Protein AF-A0AAV0XFA1-F1 (afdb_monomer_lite)

Structure (mmCIF, N/CA/C/O backbone):
data_AF-A0AAV0XFA1-F1
#
_entry.id   AF-A0AAV0XFA1-F1
#
loop_
_atom_site.group_PDB
_atom_site.id
_atom_site.type_symbol
_atom_site.label_atom_id
_atom_site.label_alt_id
_atom_site.label_comp_id
_atom_site.label_asym_id
_atom_site.label_entity_id
_atom_site.label_seq_id
_atom_site.pdbx_PDB_ins_code
_atom_site.Cartn_x
_atom_site.Cartn_y
_atom_site.Cartn_z
_atom_site.occupancy
_atom_site.B_iso_or_equiv
_atom_site.auth_seq_id
_atom_site.auth_comp_id
_atom_site.auth_asym_id
_atom_site.auth_atom_id
_atom_site.pdbx_PDB_model_num
ATOM 1 N N . MET A 1 1 ? 15.996 19.240 -66.997 1.00 35.59 1 MET A N 1
ATOM 2 C CA . MET A 1 1 ? 15.970 18.248 -65.897 1.00 35.59 1 MET A CA 1
ATOM 3 C C . MET A 1 1 ? 15.161 18.839 -64.753 1.00 35.59 1 MET A C 1
ATOM 5 O O . MET A 1 1 ? 15.546 19.886 -64.253 1.00 35.59 1 MET A O 1
ATOM 9 N N . ALA A 1 2 ? 14.018 18.247 -64.400 1.00 32.69 2 ALA A N 1
ATOM 10 C CA . ALA A 1 2 ? 13.184 18.737 -63.299 1.00 32.69 2 ALA A CA 1
ATOM 11 C C . ALA A 1 2 ? 13.917 18.584 -61.947 1.00 32.69 2 ALA A C 1
ATOM 13 O O . ALA A 1 2 ? 14.626 17.587 -61.766 1.00 32.69 2 ALA A O 1
ATOM 14 N N . PRO A 1 3 ? 13.785 19.531 -60.999 1.00 45.16 3 PRO A N 1
ATOM 15 C CA . PRO A 1 3 ? 14.441 19.416 -59.702 1.00 45.16 3 PRO A CA 1
ATOM 16 C C . PRO A 1 3 ? 13.872 18.216 -58.933 1.00 45.16 3 PRO A C 1
ATOM 18 O O . PRO A 1 3 ? 12.658 18.067 -58.793 1.00 45.16 3 PRO A O 1
ATOM 21 N N . ARG A 1 4 ? 14.755 17.333 -58.443 1.00 50.12 4 ARG A N 1
ATOM 22 C CA . ARG A 1 4 ? 14.364 16.198 -57.591 1.00 50.12 4 ARG A CA 1
ATOM 23 C C . ARG A 1 4 ? 13.649 16.734 -56.348 1.00 50.12 4 ARG A C 1
ATOM 25 O O . ARG A 1 4 ? 14.158 17.653 -55.707 1.00 50.12 4 ARG A O 1
ATOM 32 N N . LYS A 1 5 ? 12.502 16.137 -55.995 1.00 44.09 5 LYS A N 1
ATOM 33 C CA . LYS A 1 5 ? 11.790 16.412 -54.737 1.00 44.09 5 LYS A CA 1
ATOM 34 C C . LYS A 1 5 ? 12.789 16.293 -53.580 1.00 44.09 5 LYS A C 1
ATOM 36 O O . LYS A 1 5 ? 13.335 15.214 -53.351 1.00 44.09 5 LYS A O 1
ATOM 41 N N . ARG A 1 6 ? 13.089 17.406 -52.903 1.00 59.84 6 ARG A N 1
ATOM 42 C CA . ARG A 1 6 ? 13.979 17.403 -51.734 1.00 59.84 6 ARG A CA 1
ATOM 43 C C . ARG A 1 6 ? 13.287 16.599 -50.632 1.00 59.84 6 ARG A C 1
ATOM 45 O O . ARG A 1 6 ? 12.103 16.785 -50.380 1.00 59.84 6 ARG A O 1
ATOM 52 N N . SER A 1 7 ? 14.012 15.663 -50.027 1.00 66.50 7 SER A N 1
ATOM 53 C CA . SER A 1 7 ? 13.518 14.840 -48.918 1.00 66.50 7 SER A CA 1
ATOM 54 C C . SER A 1 7 ? 13.015 15.712 -47.767 1.00 66.50 7 SER A C 1
ATOM 56 O O . SER A 1 7 ? 13.629 16.735 -47.480 1.00 66.50 7 SER A O 1
ATOM 58 N N . GLU A 1 8 ? 11.997 15.265 -47.041 1.00 70.56 8 GLU A N 1
ATOM 59 C CA . GLU A 1 8 ? 11.283 16.063 -46.031 1.00 70.56 8 GLU A CA 1
ATOM 60 C C . GLU A 1 8 ? 12.147 16.593 -44.874 1.00 70.56 8 GLU A C 1
ATOM 62 O O . GLU A 1 8 ? 11.850 17.616 -44.270 1.00 70.56 8 GLU A O 1
ATOM 67 N N . THR A 1 9 ? 13.285 15.952 -44.612 1.00 72.38 9 THR A N 1
ATOM 68 C CA . THR A 1 9 ? 14.312 16.451 -43.687 1.00 72.38 9 THR A CA 1
ATOM 69 C C . THR A 1 9 ? 14.823 17.845 -44.059 1.00 72.38 9 THR A C 1
ATOM 71 O O . THR A 1 9 ? 15.206 18.584 -43.162 1.00 72.38 9 THR A O 1
ATOM 74 N N . TRP A 1 10 ? 14.801 18.235 -45.340 1.00 79.81 10 TRP A N 1
ATOM 75 C CA . TRP A 1 10 ? 15.234 19.561 -45.799 1.00 79.81 10 TRP A CA 1
ATOM 76 C C . TRP A 1 10 ? 14.333 20.706 -45.337 1.00 79.81 10 TRP A C 1
ATOM 78 O O . TRP A 1 10 ? 14.786 21.844 -45.357 1.00 79.81 10 TRP A O 1
ATOM 88 N N . ASN A 1 11 ? 13.120 20.429 -44.855 1.00 82.94 11 ASN A N 1
ATOM 89 C CA . ASN A 1 11 ? 12.212 21.465 -44.350 1.00 82.94 11 ASN A CA 1
ATOM 90 C C . ASN A 1 11 ? 12.791 22.228 -43.143 1.00 82.94 11 ASN A C 1
ATOM 92 O O . ASN A 1 11 ? 12.359 23.338 -42.852 1.00 82.94 11 ASN A O 1
ATOM 96 N N . HIS A 1 12 ? 13.799 21.661 -42.473 1.00 81.94 12 HIS A N 1
ATOM 97 C CA . HIS A 1 12 ? 14.459 22.251 -41.305 1.00 81.94 12 HIS A CA 1
ATOM 98 C C . HIS A 1 12 ? 15.836 22.860 -41.617 1.00 81.94 12 HIS A C 1
ATOM 100 O O . HIS A 1 12 ? 16.543 23.286 -40.700 1.00 81.94 12 HIS A O 1
ATOM 106 N N . PHE A 1 13 ? 16.256 22.893 -42.888 1.00 84.00 13 PHE A N 1
ATOM 107 C CA . PHE A 1 13 ? 17.591 23.356 -43.272 1.00 84.00 13 PHE A CA 1
ATOM 108 C C . PHE A 1 13 ? 17.556 24.343 -44.436 1.00 84.00 13 PHE A C 1
ATOM 110 O O . PHE A 1 13 ? 16.882 24.121 -45.438 1.00 84.00 13 PHE A O 1
ATOM 117 N N . SER A 1 14 ? 18.369 25.394 -44.342 1.00 84.88 14 SER A N 1
ATOM 118 C CA . SER A 1 14 ? 18.691 26.268 -45.468 1.00 84.88 14 SER A CA 1
ATOM 119 C C . SER A 1 14 ? 20.015 25.858 -46.107 1.00 84.88 14 SER A C 1
ATOM 121 O O . SER A 1 14 ? 20.983 25.513 -45.426 1.00 84.88 14 SER A O 1
ATOM 123 N N . GLU A 1 15 ? 20.055 25.849 -47.434 1.00 82.44 15 GLU A N 1
ATOM 124 C CA . GLU A 1 15 ? 21.253 25.498 -48.194 1.00 82.44 15 GLU A CA 1
ATOM 125 C C . GLU A 1 15 ? 22.234 26.677 -48.210 1.00 82.44 15 GLU A C 1
ATOM 127 O O . GLU A 1 15 ? 21.830 27.831 -48.341 1.00 82.44 15 GLU A O 1
ATOM 132 N N . LEU A 1 16 ? 23.519 26.381 -48.027 1.00 80.50 16 LEU A N 1
ATOM 133 C CA . LEU A 1 16 ? 24.619 27.333 -48.118 1.00 80.50 16 LEU A CA 1
ATOM 134 C C . LEU A 1 16 ? 25.569 26.903 -49.236 1.00 80.50 16 LEU A C 1
ATOM 136 O O . LEU A 1 16 ? 25.744 25.708 -49.503 1.00 80.50 16 LEU A O 1
ATOM 140 N N . ASP A 1 17 ? 26.254 27.882 -49.820 1.00 70.94 17 ASP A N 1
ATOM 141 C CA . ASP A 1 17 ? 27.312 27.624 -50.789 1.00 70.94 17 ASP A CA 1
ATOM 142 C C . ASP A 1 17 ? 28.438 26.778 -50.157 1.00 70.94 17 ASP A C 1
ATOM 144 O O . ASP A 1 17 ? 28.693 26.829 -48.948 1.00 70.94 17 ASP A O 1
ATOM 148 N N . ASN A 1 18 ? 29.114 25.974 -50.984 1.00 72.75 18 ASN A N 1
ATOM 149 C CA . ASN A 1 18 ? 30.136 24.980 -50.606 1.00 72.75 18 ASN A CA 1
ATOM 150 C C . ASN A 1 18 ? 29.633 23.683 -49.944 1.00 72.75 18 ASN A C 1
ATOM 152 O O . ASN A 1 18 ? 30.298 23.153 -49.049 1.00 72.75 18 ASN A O 1
ATOM 156 N N . SER A 1 19 ? 28.514 23.111 -50.407 1.00 78.62 19 SER A N 1
ATOM 157 C CA . SER A 1 19 ? 28.011 21.811 -49.912 1.00 78.62 19 SER A CA 1
ATOM 158 C C . SER A 1 19 ? 27.821 21.804 -48.390 1.00 78.62 19 SER A C 1
ATOM 160 O O . SER A 1 19 ? 28.297 20.912 -47.672 1.00 78.62 19 SER A O 1
ATOM 162 N N . LYS A 1 20 ? 27.167 22.852 -47.885 1.00 82.38 20 LYS A N 1
ATOM 163 C CA . LYS A 1 20 ? 26.831 23.022 -46.473 1.00 82.38 20 LYS A CA 1
ATOM 164 C C . LYS A 1 20 ? 25.352 23.370 -46.335 1.00 82.38 20 LYS A C 1
ATOM 166 O O . LYS A 1 20 ? 24.752 23.952 -47.226 1.00 82.38 20 LYS A O 1
ATOM 171 N N . ALA A 1 21 ? 24.762 23.015 -45.205 1.00 86.31 21 ALA A N 1
ATOM 172 C CA . ALA A 1 21 ? 23.390 23.350 -44.864 1.00 86.31 21 ALA A CA 1
ATOM 173 C C . ALA A 1 21 ? 23.333 23.883 -43.433 1.00 86.31 21 ALA A C 1
ATOM 175 O O . ALA A 1 21 ? 23.985 23.342 -42.538 1.00 86.31 21 ALA A O 1
ATOM 176 N N . LYS A 1 22 ? 22.571 24.949 -43.211 1.00 85.81 22 LYS A N 1
ATOM 177 C CA . LYS A 1 22 ? 22.359 25.566 -41.903 1.00 85.81 22 LYS A CA 1
ATOM 178 C C . LYS A 1 22 ? 21.026 25.091 -41.332 1.00 85.81 22 LYS A C 1
ATOM 180 O O . LYS A 1 22 ? 19.998 25.204 -41.987 1.00 85.81 22 LYS A O 1
ATOM 185 N N . CYS A 1 23 ? 21.041 24.559 -40.113 1.00 89.25 23 CYS A N 1
ATOM 186 C CA . CYS A 1 23 ? 19.824 24.194 -39.385 1.00 89.25 23 CYS A CA 1
ATOM 187 C C . CYS A 1 23 ? 19.024 25.449 -39.007 1.00 89.25 23 CYS A C 1
ATOM 189 O O . CYS A 1 23 ? 19.602 26.391 -38.466 1.00 89.25 23 CYS A O 1
ATOM 191 N N . GLY A 1 24 ? 17.714 25.458 -39.250 1.00 82.56 24 GLY A N 1
ATOM 192 C CA . GLY A 1 24 ? 16.828 26.560 -38.865 1.00 82.56 24 GLY A CA 1
ATOM 193 C C . GLY A 1 24 ? 16.631 26.674 -37.351 1.00 82.56 24 GLY A C 1
ATOM 194 O O . GLY A 1 24 ? 16.597 27.781 -36.824 1.00 82.56 24 GLY A O 1
ATOM 195 N N . ASP A 1 25 ? 16.603 25.541 -36.645 1.00 81.75 25 ASP A N 1
ATOM 196 C CA . ASP A 1 25 ? 16.256 25.482 -35.218 1.00 81.75 25 ASP A CA 1
ATOM 197 C C . ASP A 1 25 ? 17.429 25.834 -34.288 1.00 81.75 25 ASP A C 1
ATOM 199 O O . ASP A 1 25 ? 17.230 26.371 -33.200 1.00 81.75 25 ASP A O 1
ATOM 203 N N . CYS A 1 26 ? 18.673 25.551 -34.696 1.00 83.50 26 CYS A N 1
ATOM 204 C CA . CYS A 1 26 ? 19.863 25.855 -33.885 1.00 83.50 26 CYS A CA 1
ATOM 205 C C . CYS A 1 26 ? 20.980 26.590 -34.630 1.00 83.50 26 CYS A C 1
ATOM 207 O O . CYS A 1 26 ? 22.078 26.738 -34.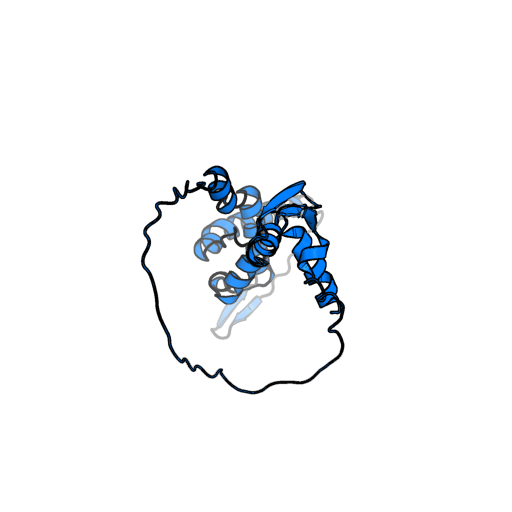093 1.00 83.50 26 CYS A O 1
ATOM 209 N N . SER A 1 27 ? 20.759 26.996 -35.884 1.00 84.50 27 SER A N 1
ATOM 210 C CA . SER A 1 27 ? 21.747 27.702 -36.717 1.00 84.50 27 SER A CA 1
ATOM 211 C C . SER A 1 27 ? 23.080 26.971 -36.955 1.00 84.50 27 SER A C 1
ATOM 213 O O . SER A 1 27 ? 24.028 27.573 -37.461 1.00 84.50 27 SER A O 1
ATOM 215 N N . LYS A 1 28 ? 23.177 25.670 -36.648 1.00 84.00 28 LYS A N 1
ATOM 216 C CA . LYS A 1 28 ? 24.405 24.885 -36.841 1.00 84.00 28 LYS A CA 1
ATOM 217 C C . LYS A 1 28 ? 24.606 24.552 -38.318 1.00 84.00 28 LYS A C 1
ATOM 219 O O . LYS A 1 28 ? 23.667 24.132 -38.990 1.00 84.00 28 LYS A O 1
ATOM 224 N N . ILE A 1 29 ? 25.837 24.705 -38.806 1.00 84.75 29 ILE A N 1
ATOM 225 C CA . ILE A 1 29 ? 26.208 24.415 -40.196 1.00 84.75 29 ILE A CA 1
ATOM 226 C C . ILE A 1 29 ? 26.726 22.977 -40.297 1.00 84.75 29 ILE A C 1
ATOM 228 O O . ILE A 1 29 ? 27.647 22.582 -39.581 1.00 84.75 29 ILE A O 1
ATOM 232 N N . LEU A 1 30 ? 26.133 22.194 -41.191 1.00 83.69 30 LEU A N 1
ATOM 233 C CA . LEU A 1 30 ? 26.445 20.791 -41.449 1.00 83.69 30 LEU A CA 1
ATOM 234 C C . LEU A 1 30 ? 26.932 20.629 -42.886 1.00 83.69 30 LEU A C 1
ATOM 236 O O . LEU A 1 30 ? 26.430 21.293 -43.785 1.00 83.69 30 LEU A O 1
ATOM 240 N N . SER A 1 31 ? 27.895 19.738 -43.122 1.00 80.88 31 SER A N 1
ATOM 241 C CA . SER A 1 31 ? 28.348 19.437 -44.483 1.00 80.88 31 SER A CA 1
ATOM 242 C C . SER A 1 31 ? 27.415 18.434 -45.167 1.00 80.88 31 SER A C 1
ATOM 244 O O . SER A 1 31 ? 27.089 17.385 -44.600 1.00 80.88 31 SER A O 1
ATOM 246 N N . THR A 1 32 ? 27.025 18.763 -46.397 1.00 75.62 32 THR A N 1
ATOM 247 C CA . THR A 1 32 ? 26.210 17.950 -47.312 1.00 75.62 32 THR A CA 1
ATOM 248 C C . THR A 1 32 ? 27.034 17.341 -48.451 1.00 75.62 32 THR A C 1
ATOM 250 O O . THR A 1 32 ? 26.467 16.746 -49.370 1.00 75.62 32 THR A O 1
ATOM 253 N N . ALA A 1 33 ? 28.368 17.445 -48.388 1.00 66.81 33 ALA A N 1
ATOM 254 C CA . ALA A 1 33 ? 29.272 16.885 -49.389 1.00 66.81 33 ALA A CA 1
ATOM 255 C C . ALA A 1 33 ? 28.992 15.385 -49.614 1.00 66.81 33 ALA A C 1
ATOM 257 O O . ALA A 1 33 ? 28.809 14.623 -48.662 1.00 66.81 33 ALA A O 1
ATOM 258 N N . GLY A 1 34 ? 28.911 14.974 -50.884 1.00 62.50 34 GLY A N 1
ATOM 259 C CA . GLY A 1 34 ? 28.647 13.584 -51.277 1.00 62.50 34 GLY A CA 1
ATOM 260 C C . GLY A 1 34 ? 27.190 13.118 -51.149 1.00 62.50 34 GLY A C 1
ATOM 261 O O . GLY A 1 34 ? 26.942 11.918 -51.151 1.00 62.50 34 GLY A O 1
ATOM 262 N N . GLY A 1 35 ? 26.216 14.029 -51.022 1.00 58.53 35 GLY A N 1
ATOM 263 C CA . GLY A 1 35 ? 24.790 13.667 -50.960 1.00 58.53 35 GLY A CA 1
ATOM 264 C C . GLY A 1 35 ? 24.326 13.170 -49.586 1.00 58.53 35 GLY A C 1
ATOM 265 O O . GLY A 1 35 ? 23.334 12.450 -49.484 1.00 58.53 35 GLY A O 1
ATOM 266 N N . SER A 1 36 ? 25.036 13.534 -48.512 1.00 61.25 36 SER A N 1
ATOM 267 C CA . SER A 1 36 ? 24.807 12.972 -47.176 1.00 61.25 36 SER A CA 1
ATOM 268 C C . SER A 1 36 ? 23.545 13.515 -46.485 1.00 61.25 36 SER A C 1
ATOM 270 O O . SER A 1 36 ? 23.591 14.391 -45.620 1.00 61.25 36 SER A O 1
ATOM 272 N N . PHE A 1 37 ? 22.402 12.916 -46.823 1.00 67.06 37 PHE A N 1
ATOM 273 C CA . PHE A 1 37 ? 21.128 13.022 -46.098 1.00 67.06 37 PHE A CA 1
ATOM 274 C C . PHE A 1 37 ? 21.242 12.553 -44.632 1.00 67.06 37 PHE A C 1
ATOM 276 O O . PHE A 1 37 ? 20.600 13.099 -43.730 1.00 67.06 37 PHE A O 1
ATOM 283 N N . GLY A 1 38 ? 22.111 11.570 -44.368 1.00 71.19 38 GLY A N 1
ATOM 284 C CA . GLY A 1 38 ? 22.298 10.980 -43.039 1.00 71.19 38 GLY A CA 1
ATOM 285 C C . GLY A 1 38 ? 22.803 11.973 -41.989 1.00 71.19 38 GLY A C 1
ATOM 286 O O . GLY A 1 38 ? 22.413 11.883 -40.825 1.00 71.19 38 GLY A O 1
ATOM 287 N N . ASN A 1 39 ? 23.614 12.958 -42.387 1.00 78.69 39 ASN A N 1
ATOM 288 C CA . ASN A 1 39 ? 24.119 13.983 -41.471 1.00 78.69 39 ASN A CA 1
ATOM 289 C C . ASN A 1 39 ? 23.008 14.899 -40.950 1.00 78.69 39 ASN A C 1
ATOM 291 O O . ASN A 1 39 ? 22.948 15.160 -39.747 1.00 78.69 39 ASN A O 1
ATOM 295 N N . LEU A 1 40 ? 22.115 15.334 -41.840 1.00 83.12 40 LEU A N 1
ATOM 296 C CA . LEU A 1 40 ? 20.988 16.208 -41.512 1.00 83.12 40 LEU A CA 1
ATOM 297 C C . LEU A 1 40 ? 19.970 15.471 -40.630 1.00 83.12 40 LEU A C 1
ATOM 299 O O . LEU A 1 40 ? 19.586 15.962 -39.571 1.00 83.12 40 LEU A O 1
ATOM 303 N N . ASN A 1 41 ? 19.613 14.237 -41.005 1.00 81.31 41 ASN A N 1
ATOM 304 C CA . ASN A 1 41 ? 18.657 13.428 -40.247 1.00 81.31 41 ASN A CA 1
ATOM 305 C C . ASN A 1 41 ? 19.189 13.053 -38.851 1.00 81.31 41 ASN A C 1
ATOM 307 O O . ASN A 1 41 ? 18.471 13.124 -37.855 1.00 81.31 41 ASN A O 1
ATOM 311 N N . ARG A 1 42 ? 20.479 12.705 -38.747 1.00 83.88 42 ARG A N 1
ATOM 312 C CA . ARG A 1 42 ? 21.137 12.465 -37.455 1.00 83.88 42 ARG A CA 1
ATOM 313 C C . ARG A 1 42 ? 21.137 13.720 -36.586 1.00 83.88 42 ARG A C 1
ATOM 315 O O . ARG A 1 42 ? 20.921 13.606 -35.383 1.00 83.88 42 ARG A O 1
ATOM 322 N N . HIS A 1 43 ? 21.361 14.896 -37.170 1.00 87.62 43 HIS A N 1
ATOM 323 C CA . HIS A 1 43 ? 21.296 16.157 -36.436 1.00 87.62 43 HIS A CA 1
ATOM 324 C C . HIS A 1 43 ? 19.902 16.410 -35.848 1.00 87.62 43 HIS A C 1
ATOM 326 O O . HIS A 1 43 ? 19.811 16.652 -34.646 1.00 87.62 43 HIS A O 1
ATOM 332 N N . LEU A 1 44 ? 18.830 16.250 -36.635 1.00 84.25 44 LEU A N 1
ATOM 333 C CA . LEU A 1 44 ? 17.461 16.366 -36.115 1.00 84.25 44 LEU A CA 1
ATOM 334 C C . LEU A 1 44 ? 17.193 15.351 -34.997 1.00 84.25 44 LEU A C 1
ATOM 336 O O . LEU A 1 44 ? 16.743 15.731 -33.925 1.00 84.25 44 LEU A O 1
ATOM 340 N N . LYS A 1 45 ? 17.568 14.077 -35.175 1.00 81.62 45 LYS A N 1
ATOM 341 C CA . LYS A 1 45 ? 17.349 13.024 -34.162 1.00 81.62 45 LYS A CA 1
ATOM 342 C C . LYS A 1 45 ? 18.057 13.265 -32.834 1.00 81.62 45 LYS A C 1
ATOM 344 O O . LYS A 1 45 ? 17.562 12.841 -31.797 1.00 81.62 45 LYS A O 1
ATOM 349 N N . THR A 1 46 ? 19.231 13.887 -32.865 1.00 81.00 46 THR A N 1
ATOM 350 C CA . THR A 1 46 ? 20.100 13.994 -31.682 1.00 81.00 46 THR A CA 1
ATOM 351 C C . THR A 1 46 ? 20.032 15.350 -31.001 1.00 81.00 46 THR A C 1
ATOM 353 O O . THR A 1 46 ? 20.192 15.417 -29.787 1.00 81.00 46 THR A O 1
ATOM 356 N N . VAL A 1 47 ? 19.794 16.419 -31.763 1.00 82.81 47 VAL A N 1
ATOM 357 C CA . VAL A 1 47 ? 19.764 17.796 -31.251 1.00 82.81 47 VAL A CA 1
ATOM 358 C C . VAL A 1 47 ? 18.335 18.324 -31.168 1.00 82.81 47 VAL A C 1
ATOM 360 O O . VAL A 1 47 ? 18.010 19.056 -30.238 1.00 82.81 47 VAL A O 1
ATOM 363 N N . HIS A 1 48 ? 17.457 17.878 -32.070 1.00 82.88 48 HIS A N 1
ATOM 364 C CA . HIS A 1 48 ? 16.060 18.302 -32.133 1.00 82.88 48 HIS A CA 1
ATOM 365 C C . HIS A 1 48 ? 15.060 17.130 -32.072 1.00 82.88 48 HIS A C 1
ATOM 367 O O . HIS A 1 48 ? 14.191 17.039 -32.943 1.00 82.88 48 HIS A O 1
ATOM 373 N N . PRO A 1 49 ? 15.109 16.238 -31.051 1.00 74.25 49 PRO A N 1
ATOM 374 C CA . PRO A 1 49 ? 14.165 15.122 -30.958 1.00 74.25 49 PRO A CA 1
ATOM 375 C C . PRO A 1 49 ? 12.704 15.585 -31.004 1.00 74.25 49 PRO A C 1
ATOM 377 O O . PRO A 1 49 ? 11.876 14.944 -31.642 1.00 74.25 49 PRO A O 1
ATOM 380 N N . ALA A 1 50 ? 12.400 16.731 -30.382 1.00 74.62 50 ALA A N 1
ATOM 381 C CA . ALA A 1 50 ? 11.058 17.312 -30.324 1.00 74.62 50 ALA A CA 1
ATOM 382 C C . ALA A 1 50 ? 10.461 17.623 -31.710 1.00 74.62 50 ALA A C 1
ATOM 384 O O . ALA A 1 50 ? 9.271 17.410 -31.914 1.00 74.62 50 ALA A O 1
ATOM 385 N N . VAL A 1 51 ? 11.284 18.044 -32.676 1.00 67.88 51 VAL A N 1
ATOM 386 C CA . VAL A 1 51 ? 10.848 18.341 -34.052 1.00 67.88 51 VAL A CA 1
ATOM 387 C C . VAL A 1 51 ? 10.381 17.070 -34.774 1.00 67.88 51 VAL A C 1
ATOM 389 O O . VAL A 1 51 ? 9.472 17.114 -35.597 1.00 67.88 51 VAL A O 1
ATOM 392 N N . LEU A 1 52 ? 10.940 15.910 -34.415 1.00 64.56 52 LEU A N 1
ATOM 393 C CA . LEU A 1 52 ? 10.506 14.613 -34.940 1.00 64.56 52 LEU A CA 1
ATOM 394 C C . LEU A 1 52 ? 9.245 14.088 -34.243 1.00 64.56 52 LEU A C 1
ATOM 396 O O . LEU A 1 52 ? 8.443 13.401 -34.873 1.00 64.56 52 LEU A O 1
ATOM 400 N N . PHE A 1 53 ? 9.048 14.427 -32.965 1.00 59.94 53 PHE A N 1
ATOM 401 C CA . PHE A 1 53 ? 7.853 14.041 -32.211 1.00 59.94 53 PHE A CA 1
ATOM 402 C C . PHE A 1 53 ? 6.592 14.765 -32.689 1.00 59.94 53 PHE A C 1
ATOM 404 O O . PHE A 1 53 ? 5.539 14.135 -32.759 1.00 59.94 53 PHE A O 1
ATOM 411 N N . SER A 1 54 ? 6.688 16.038 -33.085 1.00 58.62 54 SER A N 1
ATOM 412 C CA . SER A 1 54 ? 5.544 16.780 -33.638 1.00 58.62 54 SER A CA 1
ATOM 413 C C . SER A 1 54 ? 4.961 16.108 -34.883 1.00 58.62 54 SER A C 1
ATOM 415 O O . SER A 1 54 ? 3.750 16.090 -35.063 1.00 58.62 54 SER A O 1
ATOM 417 N N . LYS A 1 55 ? 5.812 15.467 -35.690 1.00 58.53 55 LYS A N 1
ATOM 418 C CA . LYS A 1 55 ? 5.402 14.772 -36.911 1.00 58.53 55 LYS A CA 1
ATOM 419 C C . LYS A 1 55 ? 4.837 13.369 -36.666 1.00 58.53 55 LYS A C 1
ATOM 421 O O . LYS A 1 55 ? 3.969 12.916 -37.401 1.00 58.53 55 LYS A O 1
ATOM 426 N N . ALA A 1 56 ? 5.293 12.680 -35.618 1.00 56.94 56 ALA A N 1
ATOM 427 C CA . ALA A 1 56 ? 4.706 11.401 -35.210 1.00 56.94 56 ALA A CA 1
ATOM 428 C C . ALA A 1 56 ? 3.271 11.569 -34.677 1.00 56.94 56 ALA A C 1
ATOM 430 O O . ALA A 1 56 ? 2.464 10.657 -34.815 1.00 56.94 56 ALA A O 1
ATOM 431 N N . LYS A 1 57 ? 2.951 12.745 -34.118 1.00 49.09 57 LYS A N 1
ATOM 432 C CA . LYS A 1 57 ? 1.600 13.092 -33.667 1.00 49.09 57 LYS A CA 1
ATOM 433 C C . LYS A 1 57 ? 0.623 13.269 -34.838 1.00 49.09 57 LYS A C 1
ATOM 435 O O . LYS A 1 57 ? -0.483 12.762 -34.759 1.00 49.09 57 LYS A O 1
ATOM 440 N N . GLU A 1 58 ? 1.055 13.885 -35.941 1.00 46.81 58 GLU A N 1
ATOM 441 C CA . GLU A 1 58 ? 0.221 14.047 -37.149 1.00 46.81 58 GLU A CA 1
ATOM 442 C C . GLU A 1 58 ? -0.088 12.718 -37.865 1.00 46.81 58 GLU A C 1
ATOM 444 O O . GLU A 1 58 ? -1.108 12.607 -38.535 1.00 46.81 58 GLU A O 1
ATOM 449 N N . ILE A 1 59 ? 0.761 11.693 -37.712 1.00 53.91 59 ILE A N 1
ATOM 450 C CA . ILE A 1 59 ? 0.539 10.362 -38.310 1.00 53.91 59 ILE A CA 1
ATOM 451 C C . ILE A 1 59 ? -0.469 9.533 -37.491 1.00 53.91 59 ILE A C 1
ATOM 453 O O . ILE A 1 59 ? -1.148 8.681 -38.052 1.00 53.91 59 ILE A O 1
ATOM 457 N N . MET A 1 60 ? -0.600 9.790 -36.184 1.00 45.31 60 MET A N 1
ATOM 458 C CA . MET A 1 60 ? -1.557 9.081 -35.320 1.00 45.31 60 MET A CA 1
ATOM 459 C C . MET A 1 60 ? -3.003 9.580 -35.471 1.00 45.31 60 MET A C 1
ATOM 461 O O . MET A 1 60 ? -3.920 8.843 -35.131 1.00 45.31 60 MET A O 1
ATOM 465 N N . ASP A 1 61 ? -3.216 10.780 -36.019 1.00 43.16 61 ASP A N 1
ATOM 466 C CA . ASP A 1 61 ? -4.550 11.379 -36.198 1.00 43.16 61 ASP A CA 1
ATOM 467 C C . ASP A 1 61 ? -5.237 10.980 -37.534 1.00 43.16 61 ASP A C 1
ATOM 469 O O . ASP A 1 61 ? -6.278 11.537 -37.879 1.00 43.16 61 ASP A O 1
ATOM 473 N N . LEU A 1 62 ? -4.685 10.027 -38.307 1.00 41.25 62 LEU A N 1
ATOM 474 C CA . LEU A 1 62 ? -5.211 9.621 -39.630 1.00 41.25 62 LEU A CA 1
ATOM 475 C C . LEU A 1 62 ? -5.572 8.128 -39.778 1.00 41.25 62 LEU A C 1
ATOM 477 O O . LEU A 1 62 ? -6.043 7.742 -40.846 1.00 41.25 62 LEU A O 1
ATOM 481 N N . ASP A 1 63 ? -5.397 7.299 -38.746 1.00 42.12 63 ASP A N 1
ATOM 482 C CA . ASP A 1 63 ? -5.598 5.837 -38.818 1.00 42.12 63 ASP A CA 1
ATOM 483 C C . ASP A 1 63 ? -6.744 5.359 -37.908 1.00 42.12 63 ASP A C 1
ATOM 485 O O . ASP A 1 63 ? -6.607 4.449 -37.096 1.00 42.12 63 ASP A O 1
ATOM 489 N N . GLU A 1 64 ? -7.895 6.026 -38.009 1.00 34.59 64 GLU A N 1
ATOM 490 C CA . GLU A 1 64 ? -9.149 5.614 -37.364 1.00 34.59 64 GLU A CA 1
ATOM 491 C C . GLU A 1 64 ? -10.193 5.253 -38.430 1.00 34.59 64 GLU A C 1
ATOM 493 O O . GLU A 1 64 ? -11.311 5.744 -38.405 1.00 34.59 64 GLU A O 1
ATOM 498 N N . ASN A 1 65 ? -9.810 4.453 -39.430 1.00 40.41 65 ASN A N 1
ATOM 499 C CA . ASN A 1 65 ? -10.727 3.729 -40.316 1.00 40.41 65 ASN A CA 1
ATOM 500 C C . ASN A 1 65 ? -9.938 2.665 -41.088 1.00 40.41 65 ASN A C 1
ATOM 502 O O . ASN A 1 65 ? -9.443 2.970 -42.166 1.00 40.41 65 ASN A O 1
ATOM 506 N N . LEU A 1 66 ? -9.827 1.449 -40.543 1.00 32.31 66 LEU A N 1
ATOM 507 C CA . LEU A 1 66 ? -9.902 0.163 -41.258 1.00 32.31 66 LEU A CA 1
ATOM 508 C C . LEU A 1 66 ? -9.732 -0.980 -40.239 1.00 32.31 66 LEU A C 1
ATOM 510 O O . LEU A 1 66 ? -8.698 -1.132 -39.594 1.00 32.31 66 LEU A O 1
ATOM 514 N N . VAL A 1 67 ? -10.795 -1.764 -40.087 1.00 33.66 67 VAL A N 1
ATOM 515 C CA . VAL A 1 67 ? -10.865 -2.996 -39.294 1.00 33.66 67 VAL A CA 1
ATOM 516 C C . VAL A 1 67 ? -10.554 -4.168 -40.230 1.00 33.66 67 VAL A C 1
ATOM 518 O O . VAL A 1 67 ? -11.107 -4.187 -41.326 1.00 33.66 67 VAL A O 1
ATOM 521 N N . ASP A 1 68 ? -9.663 -5.081 -39.820 1.00 31.73 68 ASP A N 1
ATOM 522 C CA . ASP A 1 68 ? -9.796 -6.558 -39.886 1.00 31.73 68 ASP A CA 1
ATOM 523 C C . ASP A 1 68 ? -8.428 -7.283 -39.911 1.00 31.73 68 ASP A C 1
ATOM 525 O O . ASP A 1 68 ? -7.729 -7.291 -40.918 1.00 31.73 68 ASP A O 1
ATOM 529 N N . ASP A 1 69 ? -8.076 -7.852 -38.747 1.00 34.22 69 ASP A N 1
ATOM 530 C CA . ASP A 1 69 ? -7.693 -9.255 -38.445 1.00 34.22 69 ASP A CA 1
ATOM 531 C C . ASP A 1 69 ? -6.652 -10.053 -39.309 1.00 34.22 69 ASP A C 1
ATOM 533 O O . ASP A 1 69 ? -6.185 -9.600 -40.350 1.00 34.22 69 ASP A O 1
ATOM 537 N N . PRO A 1 70 ? -6.135 -11.226 -38.854 1.00 43.38 70 PRO A N 1
ATOM 538 C CA . PRO A 1 70 ? -4.692 -11.437 -38.706 1.00 43.38 70 PRO A CA 1
ATOM 539 C C . PRO A 1 70 ? -4.188 -12.743 -39.355 1.00 43.38 70 PRO A C 1
ATOM 541 O O . PRO A 1 70 ? -4.638 -13.825 -39.002 1.00 43.38 70 PRO A O 1
ATOM 544 N N . ALA A 1 71 ? -3.159 -12.717 -40.202 1.00 27.92 71 ALA A N 1
ATOM 545 C CA . ALA A 1 71 ? -2.311 -13.902 -40.395 1.00 27.92 71 ALA A CA 1
ATOM 546 C C . ALA A 1 71 ? -1.089 -13.636 -41.278 1.00 27.92 71 ALA A C 1
ATOM 548 O O . ALA A 1 71 ? -1.193 -13.140 -42.393 1.00 27.92 71 ALA A O 1
ATOM 549 N N . SER A 1 72 ? 0.022 -14.210 -40.816 1.00 27.17 72 SER A N 1
ATOM 550 C CA . SER A 1 72 ? 1.058 -14.884 -41.604 1.00 27.17 72 SER A CA 1
ATOM 551 C C . SER A 1 72 ? 2.239 -14.096 -42.201 1.00 27.17 72 SER A C 1
ATOM 553 O O . SER A 1 72 ? 2.115 -13.206 -43.030 1.00 27.17 72 SER A O 1
ATOM 555 N N . HIS A 1 73 ? 3.399 -14.634 -41.817 1.00 31.84 73 HIS A N 1
ATOM 556 C CA . HIS A 1 73 ? 4.622 -14.875 -42.578 1.00 31.84 73 HIS A CA 1
ATOM 557 C C . HIS A 1 73 ? 5.820 -13.905 -42.533 1.00 31.84 73 HIS A C 1
ATOM 559 O O . HIS A 1 73 ? 5.791 -12.740 -42.909 1.00 31.84 73 HIS A O 1
ATOM 565 N N . GLU A 1 74 ? 6.892 -14.540 -42.055 1.00 29.47 74 GLU A N 1
ATOM 566 C CA . GLU A 1 74 ? 8.314 -14.234 -41.931 1.00 29.47 74 GLU A CA 1
ATOM 567 C C . GLU A 1 74 ? 9.050 -13.739 -43.198 1.00 29.47 74 GLU A C 1
ATOM 569 O O . GLU A 1 74 ? 8.523 -13.832 -44.307 1.00 29.47 74 GLU A O 1
ATOM 574 N N . PRO A 1 75 ? 10.291 -13.217 -43.040 1.00 39.97 75 PRO A N 1
ATOM 575 C CA . PRO A 1 75 ? 11.016 -12.481 -44.073 1.00 39.97 75 PRO A CA 1
ATOM 576 C C . PRO A 1 75 ? 11.889 -13.393 -44.954 1.00 39.97 75 PRO A C 1
ATOM 578 O O . PRO A 1 75 ? 12.370 -14.420 -44.474 1.00 39.97 75 PRO A O 1
ATOM 581 N N . PRO A 1 76 ? 12.245 -12.981 -46.187 1.00 37.34 76 PRO A N 1
ATOM 582 C CA . PRO A 1 76 ? 13.348 -13.593 -46.909 1.00 37.34 76 PRO A CA 1
ATOM 583 C C . PRO A 1 76 ? 14.635 -12.779 -46.747 1.00 37.34 76 PRO A C 1
ATOM 585 O O . PRO A 1 76 ? 14.735 -11.605 -47.110 1.00 37.34 76 PRO A O 1
ATOM 588 N N . VAL A 1 77 ? 15.634 -13.471 -46.215 1.00 34.31 77 VAL A N 1
ATOM 589 C CA . VAL A 1 77 ? 17.058 -13.240 -46.447 1.00 34.31 77 VAL A CA 1
ATOM 590 C C . VAL A 1 77 ? 17.398 -13.527 -47.913 1.00 34.31 77 VAL A C 1
ATOM 592 O O . VAL A 1 77 ? 16.924 -14.521 -48.442 1.00 34.31 77 VAL A O 1
ATOM 595 N N . GLU A 1 78 ? 18.261 -12.719 -48.536 1.00 30.83 78 GLU A N 1
ATOM 596 C CA . GLU A 1 78 ? 19.288 -13.206 -49.470 1.00 30.83 78 GLU A CA 1
ATOM 597 C C . GLU A 1 78 ? 20.301 -12.106 -49.826 1.00 30.83 78 GLU A C 1
ATOM 599 O O . GLU A 1 78 ? 19.973 -10.942 -50.054 1.00 30.83 78 GLU A O 1
ATOM 604 N N . ALA A 1 79 ? 21.568 -12.508 -49.799 1.00 32.09 79 ALA A N 1
ATOM 605 C CA . ALA A 1 79 ? 22.761 -11.723 -50.075 1.00 32.09 79 ALA A CA 1
ATOM 606 C C . ALA A 1 79 ? 23.191 -11.897 -51.539 1.00 32.09 79 ALA A C 1
ATOM 608 O O . ALA A 1 79 ? 22.889 -12.935 -52.110 1.00 32.09 79 ALA A O 1
ATOM 609 N N . LEU A 1 80 ? 23.983 -10.962 -52.094 1.00 25.09 80 LEU A N 1
ATOM 610 C CA . LEU A 1 80 ? 24.998 -11.244 -53.130 1.00 25.09 80 LEU A CA 1
ATOM 611 C C . LEU A 1 80 ? 26.009 -10.080 -53.307 1.00 25.09 80 LEU A C 1
ATOM 613 O O . LEU A 1 80 ? 25.700 -8.987 -53.768 1.00 25.09 80 LEU A O 1
ATOM 617 N N . ASN A 1 81 ? 27.221 -10.394 -52.853 1.00 30.73 81 ASN A N 1
ATOM 618 C CA . ASN A 1 81 ? 28.604 -9.951 -53.093 1.00 30.73 81 ASN A CA 1
ATOM 619 C C . ASN A 1 81 ? 29.055 -8.879 -54.139 1.00 30.73 81 ASN A C 1
ATOM 621 O O . ASN A 1 81 ? 28.761 -9.016 -55.318 1.00 30.73 81 ASN A O 1
ATOM 625 N N . VAL A 1 82 ? 29.946 -7.967 -53.649 1.00 35.72 82 VAL A N 1
ATOM 626 C CA . VAL A 1 82 ? 31.388 -7.639 -54.003 1.00 35.72 82 VAL A CA 1
ATOM 627 C C . VAL A 1 82 ? 31.692 -7.164 -55.466 1.00 35.72 82 VAL A C 1
ATOM 629 O O . VAL A 1 82 ? 31.118 -7.763 -56.365 1.00 35.72 82 VAL A O 1
ATOM 632 N N . PRO A 1 83 ? 32.583 -6.161 -55.789 1.00 42.03 83 PRO A N 1
ATOM 633 C CA . PRO A 1 83 ? 33.974 -6.043 -55.297 1.00 42.03 83 PRO A CA 1
ATOM 634 C C . PRO A 1 83 ? 34.676 -4.663 -55.136 1.00 42.03 83 PRO A C 1
ATOM 636 O O . PRO A 1 83 ? 34.484 -3.726 -55.898 1.00 42.03 83 PRO A O 1
ATOM 639 N N . GLY A 1 84 ? 35.637 -4.640 -54.195 1.00 26.00 84 GLY A N 1
ATOM 640 C CA . GLY A 1 84 ? 37.031 -4.211 -54.424 1.00 26.00 84 GLY A CA 1
ATOM 641 C C . GLY A 1 84 ? 37.383 -2.718 -54.517 1.00 26.00 84 GLY A C 1
ATOM 642 O O . GLY A 1 84 ? 37.296 -2.136 -55.590 1.00 26.00 84 GLY A O 1
ATOM 643 N N . SER A 1 85 ? 37.992 -2.157 -53.461 1.00 26.95 85 SER A N 1
ATOM 644 C CA . SER A 1 85 ? 39.419 -1.741 -53.453 1.00 26.95 85 SER A CA 1
ATOM 645 C C . SER A 1 85 ? 39.764 -0.693 -52.386 1.00 26.95 85 SER A C 1
ATOM 647 O O . SER A 1 85 ? 39.035 0.266 -52.154 1.00 26.95 85 SER A O 1
ATOM 649 N N . SER A 1 86 ? 40.976 -0.871 -51.857 1.00 31.88 86 SER A N 1
ATOM 650 C CA . SER A 1 86 ? 41.869 0.128 -51.259 1.00 31.88 86 SER A CA 1
ATOM 651 C C . SER A 1 86 ? 41.652 0.540 -49.803 1.00 31.88 86 SER A C 1
ATOM 653 O O . SER A 1 86 ? 40.939 1.476 -49.450 1.00 31.88 86 SER A O 1
ATOM 655 N N . VAL A 1 87 ? 42.433 -0.158 -48.976 1.00 38.47 87 VAL A N 1
ATOM 656 C CA . VAL A 1 87 ? 43.125 0.327 -47.779 1.00 38.47 87 VAL A CA 1
ATOM 657 C C . VAL A 1 87 ? 43.492 1.806 -47.909 1.00 38.47 87 VAL A C 1
ATOM 659 O O . VAL A 1 87 ? 44.158 2.181 -48.866 1.00 38.47 87 VAL A O 1
ATOM 662 N N . ASN A 1 88 ? 43.122 2.604 -46.907 1.00 34.03 88 ASN A N 1
ATOM 663 C CA . ASN A 1 88 ? 43.960 3.680 -46.389 1.00 34.03 88 ASN A CA 1
ATOM 664 C C . ASN A 1 88 ? 43.572 3.955 -44.935 1.00 34.03 88 ASN A C 1
ATOM 666 O O . ASN A 1 88 ? 42.492 4.459 -44.631 1.00 34.03 88 ASN A O 1
ATOM 670 N N . ASN A 1 89 ? 44.493 3.610 -44.036 1.00 42.72 89 ASN A N 1
ATOM 671 C CA . ASN A 1 89 ? 44.521 4.117 -42.676 1.00 42.72 89 ASN A CA 1
ATOM 672 C C . ASN A 1 89 ? 44.483 5.646 -42.728 1.00 42.72 89 ASN A C 1
ATOM 674 O O . ASN A 1 89 ? 45.358 6.284 -43.308 1.00 42.72 89 ASN A O 1
ATOM 678 N N . THR A 1 90 ? 43.495 6.253 -42.086 1.00 29.78 90 THR A N 1
ATOM 679 C CA . THR A 1 90 ? 43.598 7.649 -41.672 1.00 29.78 90 THR A CA 1
ATOM 680 C C . THR A 1 90 ? 43.079 7.735 -40.255 1.00 29.78 90 THR A C 1
ATOM 682 O O . THR A 1 90 ? 41.886 7.602 -39.990 1.00 29.78 90 THR A O 1
ATOM 685 N N . SER A 1 91 ? 44.024 7.912 -39.339 1.00 44.50 91 SER A N 1
ATOM 686 C CA . SER A 1 91 ? 43.815 8.229 -37.937 1.00 44.50 91 SER A CA 1
ATOM 687 C C . SER A 1 91 ? 42.967 9.495 -37.816 1.00 44.50 91 SER A C 1
ATOM 689 O O . SER A 1 91 ? 43.491 10.604 -37.767 1.00 44.50 91 SER A O 1
ATOM 691 N N . THR A 1 92 ? 41.644 9.361 -37.771 1.00 34.19 92 THR A N 1
ATOM 692 C CA . THR A 1 92 ? 40.789 10.451 -37.307 1.00 34.19 92 THR A CA 1
ATOM 693 C C . THR A 1 92 ? 40.659 10.304 -35.806 1.00 34.19 92 THR A C 1
ATOM 695 O O . THR A 1 92 ? 39.995 9.384 -35.329 1.00 34.19 92 THR A O 1
ATOM 698 N N . ASN A 1 93 ? 41.314 11.203 -35.072 1.00 43.69 93 ASN A N 1
ATOM 699 C CA . ASN A 1 93 ? 41.117 11.415 -33.645 1.00 43.69 93 ASN A CA 1
ATOM 700 C C . ASN A 1 93 ? 39.618 11.554 -33.349 1.00 43.69 93 ASN A C 1
ATOM 702 O O . ASN A 1 93 ? 39.053 12.645 -33.412 1.00 43.69 93 ASN A O 1
ATOM 706 N N . THR A 1 94 ? 38.957 10.445 -33.018 1.00 38.81 94 THR A N 1
ATOM 707 C CA . THR A 1 94 ? 37.666 10.478 -32.351 1.00 38.81 94 THR A CA 1
ATOM 708 C C . THR A 1 94 ? 37.955 10.950 -30.939 1.00 38.81 94 THR A C 1
ATOM 710 O O . THR A 1 94 ? 38.244 10.144 -30.052 1.00 38.81 94 THR A O 1
ATOM 713 N N . THR A 1 95 ? 37.908 12.259 -30.705 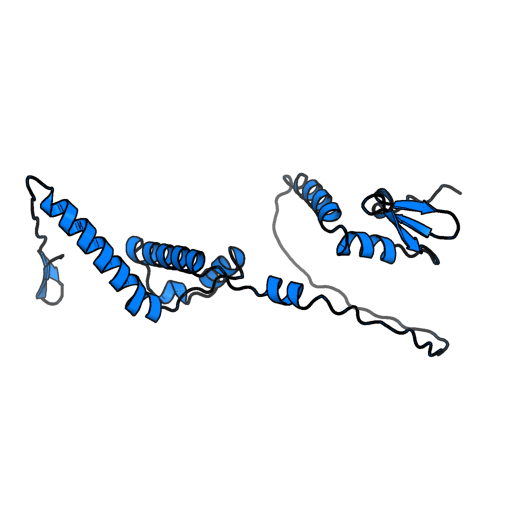1.00 45.12 95 THR A N 1
ATOM 714 C CA . THR A 1 95 ? 37.654 12.751 -29.358 1.00 45.12 95 THR A CA 1
ATOM 715 C C . THR A 1 95 ? 36.311 12.156 -28.956 1.00 45.12 95 THR A C 1
ATOM 717 O O . THR A 1 95 ? 35.251 12.606 -29.387 1.00 45.12 95 THR A O 1
ATOM 720 N N . ARG A 1 96 ? 36.363 11.053 -28.194 1.00 52.31 96 ARG A N 1
ATOM 721 C CA . ARG A 1 96 ? 35.225 10.521 -27.449 1.00 52.31 96 ARG A CA 1
ATOM 722 C C . ARG A 1 96 ? 34.726 11.685 -26.607 1.00 52.31 96 ARG A C 1
ATOM 724 O O . ARG A 1 96 ? 35.283 11.959 -25.548 1.00 52.31 96 ARG A O 1
ATOM 731 N N . ILE A 1 97 ? 33.709 12.388 -27.094 1.00 59.75 97 ILE A N 1
ATOM 732 C CA . ILE A 1 97 ? 32.942 13.307 -26.267 1.00 59.75 97 ILE A CA 1
ATOM 733 C C . ILE A 1 97 ? 32.245 12.393 -25.268 1.00 59.75 97 ILE A C 1
ATOM 735 O O . ILE A 1 97 ? 31.223 11.778 -25.572 1.00 59.75 97 ILE A O 1
ATOM 739 N N . GLN A 1 98 ? 32.875 12.204 -24.110 1.00 60.91 98 GLN A N 1
ATOM 740 C CA . GLN A 1 98 ? 32.248 11.513 -23.003 1.00 60.91 98 GLN A CA 1
ATOM 741 C C . GLN A 1 98 ? 30.999 12.319 -22.651 1.00 60.91 98 GLN A C 1
ATOM 743 O O . GLN A 1 98 ? 31.078 13.519 -22.380 1.00 60.91 98 GLN A O 1
ATOM 748 N N . SER A 1 99 ? 29.834 11.674 -22.697 1.00 61.06 99 SER A N 1
ATOM 749 C CA . SER A 1 99 ? 28.620 12.234 -22.115 1.00 61.06 99 SER A CA 1
ATOM 750 C C . SER A 1 99 ? 28.936 12.613 -20.673 1.00 61.06 99 SER A C 1
ATOM 752 O O . SER A 1 99 ? 29.421 11.767 -19.920 1.00 61.06 99 SER A O 1
ATOM 754 N N . ASN A 1 100 ? 28.690 13.874 -20.308 1.00 74.44 100 ASN A N 1
ATOM 755 C CA . ASN A 1 100 ? 28.934 14.383 -18.963 1.00 74.44 100 ASN A CA 1
ATOM 756 C C . ASN A 1 100 ? 28.376 13.382 -17.934 1.00 74.44 100 ASN A C 1
ATOM 758 O O . ASN A 1 100 ? 27.208 12.988 -18.039 1.00 74.44 100 ASN A O 1
ATOM 762 N N . ILE A 1 101 ? 29.213 12.971 -16.973 1.00 68.69 101 ILE A N 1
ATOM 763 C CA . ILE A 1 101 ? 28.879 12.037 -15.885 1.00 68.69 101 ILE A CA 1
ATOM 764 C C . ILE A 1 101 ? 27.548 12.418 -15.217 1.00 68.69 101 ILE A C 1
ATOM 766 O O . ILE A 1 101 ? 26.742 11.541 -14.910 1.00 68.69 101 ILE A O 1
ATOM 770 N N . MET A 1 102 ? 27.248 13.716 -15.108 1.00 64.88 102 MET A N 1
ATOM 771 C CA . MET A 1 102 ? 25.986 14.227 -14.569 1.00 64.88 102 MET A CA 1
ATOM 772 C C . MET A 1 102 ? 24.754 13.756 -15.354 1.00 64.88 102 MET A C 1
ATOM 774 O O . MET A 1 102 ? 23.733 13.461 -14.744 1.00 64.88 102 MET A O 1
ATOM 778 N N . SER A 1 103 ? 24.828 13.616 -16.683 1.00 61.16 103 SER A N 1
ATOM 779 C CA . SER A 1 103 ? 23.703 13.117 -17.496 1.00 61.16 103 SER A CA 1
ATOM 780 C C . SER A 1 103 ? 23.424 11.628 -17.251 1.00 61.16 103 SER A C 1
ATOM 782 O O . SER A 1 103 ? 22.267 11.215 -17.161 1.00 61.16 103 SER A O 1
ATOM 784 N N . PHE A 1 104 ? 24.475 10.832 -17.034 1.00 61.94 104 PHE A N 1
ATOM 785 C CA . PHE A 1 104 ? 24.354 9.428 -16.649 1.00 61.94 104 PHE A CA 1
ATOM 786 C C . PHE A 1 104 ? 23.787 9.295 -15.230 1.00 61.94 104 PHE A C 1
ATOM 788 O O . PHE A 1 104 ? 22.854 8.522 -15.004 1.00 61.94 104 PHE A O 1
ATOM 795 N N . MET A 1 105 ? 24.267 10.118 -14.294 1.00 61.47 105 MET A N 1
ATOM 796 C CA . MET A 1 105 ? 23.741 10.182 -12.927 1.00 61.47 105 MET A CA 1
ATOM 797 C C . MET A 1 105 ? 22.273 10.635 -12.889 1.00 61.47 105 MET A C 1
ATOM 799 O O . MET A 1 105 ? 21.490 10.098 -12.107 1.00 61.47 105 MET A O 1
ATOM 803 N N . GLN A 1 106 ? 21.865 11.554 -13.773 1.00 63.38 106 GLN A N 1
ATOM 804 C CA . GLN A 1 106 ? 20.475 12.002 -13.898 1.00 63.38 106 GLN A CA 1
ATOM 805 C C . GLN A 1 106 ? 19.564 10.888 -14.439 1.00 63.38 106 GLN A C 1
ATOM 807 O O . GLN A 1 106 ? 18.439 10.726 -13.967 1.00 63.38 106 GLN A O 1
ATOM 812 N N . SER A 1 107 ? 20.051 10.098 -15.404 1.00 61.91 107 SER A N 1
ATOM 813 C CA . SER A 1 107 ? 19.286 9.000 -16.012 1.00 61.91 107 SER A CA 1
ATOM 814 C C . SER A 1 107 ? 18.987 7.855 -15.034 1.00 61.91 107 SER A C 1
ATOM 816 O O . SER A 1 107 ? 17.939 7.218 -15.143 1.00 61.91 107 SER A O 1
ATOM 818 N N . LYS A 1 108 ? 19.858 7.648 -14.034 1.00 65.94 108 LYS A N 1
ATOM 819 C CA . LYS A 1 108 ? 19.730 6.607 -13.000 1.00 65.94 108 LYS A CA 1
ATOM 820 C C . LYS A 1 108 ? 19.259 7.114 -11.637 1.00 65.94 108 LYS A C 1
ATOM 822 O O . LYS A 1 108 ? 19.268 6.344 -10.679 1.00 65.94 108 LYS A O 1
ATOM 827 N N . LYS A 1 109 ? 18.873 8.387 -11.508 1.00 70.38 109 LYS A N 1
ATOM 828 C CA . LYS A 1 109 ? 18.485 8.927 -10.202 1.00 70.38 109 LYS A CA 1
ATOM 829 C C . LYS A 1 109 ? 17.255 8.166 -9.675 1.00 70.38 109 LYS A C 1
ATOM 831 O O . LYS A 1 109 ? 16.233 8.154 -10.370 1.00 70.38 109 LYS A O 1
ATOM 836 N N . PRO A 1 110 ? 17.333 7.543 -8.483 1.00 70.94 110 PRO A N 1
ATOM 837 C CA . PRO A 1 110 ? 16.194 6.853 -7.901 1.00 70.94 110 PRO A CA 1
ATOM 838 C C . PRO A 1 110 ? 15.059 7.845 -7.659 1.00 70.94 110 PRO A C 1
ATOM 840 O O . PRO A 1 110 ? 15.276 9.052 -7.491 1.00 70.94 110 PRO A O 1
ATOM 843 N N . ILE A 1 111 ? 13.833 7.330 -7.662 1.00 83.12 111 ILE A N 1
ATOM 844 C CA . ILE A 1 111 ? 12.667 8.125 -7.298 1.00 83.12 111 ILE A CA 1
ATOM 845 C C . ILE A 1 111 ? 12.866 8.728 -5.898 1.00 83.12 111 ILE A C 1
ATOM 847 O O . ILE A 1 111 ? 13.494 8.123 -5.027 1.00 83.12 111 ILE A O 1
ATOM 851 N N . SER A 1 112 ? 12.358 9.944 -5.679 1.00 86.62 112 SER A N 1
ATOM 852 C CA . SER A 1 112 ? 12.395 10.560 -4.349 1.00 86.62 112 SER A CA 1
ATOM 853 C C . SER A 1 112 ? 11.808 9.602 -3.310 1.00 86.62 112 SER A C 1
ATOM 855 O O . SER A 1 112 ? 10.749 9.016 -3.544 1.00 86.62 112 SER A O 1
ATOM 857 N N . MET A 1 113 ? 12.460 9.482 -2.147 1.00 86.31 113 MET A N 1
ATOM 858 C CA . MET A 1 113 ? 11.990 8.614 -1.063 1.00 86.31 113 MET A CA 1
ATOM 859 C C . MET A 1 113 ? 10.550 8.931 -0.645 1.00 86.31 113 MET A C 1
ATOM 861 O O . MET A 1 113 ? 9.814 8.015 -0.293 1.00 86.31 113 MET A O 1
ATOM 865 N N . SER A 1 114 ? 10.136 10.204 -0.699 1.00 90.19 114 SER A N 1
ATOM 866 C CA . SER A 1 114 ? 8.746 10.594 -0.411 1.00 90.19 114 SER A CA 1
ATOM 867 C C . SER A 1 114 ? 7.788 9.949 -1.404 1.00 90.19 114 SER A C 1
ATOM 869 O O . SER A 1 114 ? 6.841 9.271 -1.020 1.00 90.19 114 SER A O 1
ATOM 871 N N . ARG A 1 115 ? 8.101 10.079 -2.696 1.00 90.81 115 ARG A N 1
ATOM 872 C CA . ARG A 1 115 ? 7.242 9.585 -3.763 1.00 90.81 115 ARG A CA 1
ATOM 873 C C . ARG A 1 115 ? 7.182 8.058 -3.796 1.00 90.81 115 ARG A C 1
ATOM 875 O O . ARG A 1 115 ? 6.114 7.516 -4.040 1.00 90.81 115 ARG A O 1
ATOM 882 N N . SER A 1 116 ? 8.290 7.365 -3.514 1.00 92.12 116 SER A N 1
ATOM 883 C CA . SER A 1 116 ? 8.272 5.901 -3.362 1.00 92.12 116 SER A CA 1
ATOM 884 C C . SER A 1 116 ? 7.327 5.477 -2.243 1.00 92.12 116 SER A C 1
ATOM 886 O O . SER A 1 116 ? 6.467 4.635 -2.465 1.00 92.12 116 SER A O 1
ATOM 888 N N . LYS A 1 117 ? 7.432 6.116 -1.069 1.00 92.56 117 LYS A N 1
ATOM 889 C CA . LYS A 1 117 ? 6.584 5.808 0.091 1.00 92.56 117 LYS A CA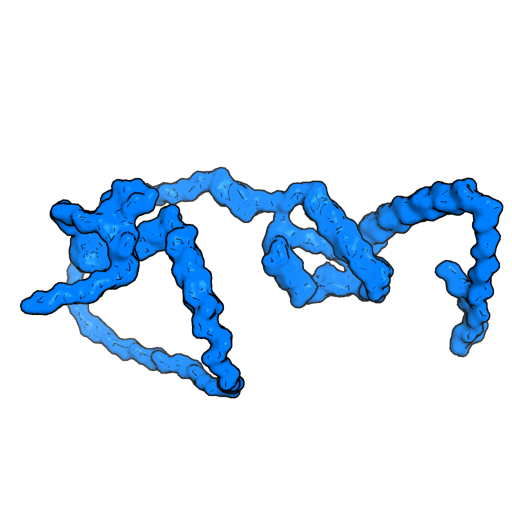 1
ATOM 890 C C . LYS A 1 117 ? 5.099 6.026 -0.197 1.00 92.56 117 LYS A C 1
ATOM 892 O O . LYS A 1 117 ? 4.287 5.213 0.226 1.00 92.56 117 LYS A O 1
ATOM 897 N N . GLU A 1 118 ? 4.749 7.089 -0.920 1.00 93.69 118 GLU A N 1
ATOM 898 C CA . GLU A 1 118 ? 3.365 7.346 -1.345 1.00 93.69 118 GLU A CA 1
ATOM 899 C C . GLU A 1 118 ? 2.822 6.219 -2.233 1.00 93.69 118 GLU A C 1
ATOM 901 O O . GLU A 1 118 ? 1.696 5.760 -2.039 1.00 93.69 118 GLU A O 1
ATOM 906 N N . ILE A 1 119 ? 3.625 5.751 -3.195 1.00 94.94 119 ILE A N 1
ATOM 907 C CA . ILE A 1 119 ? 3.234 4.653 -4.086 1.00 94.94 119 ILE A CA 1
ATOM 908 C C . ILE A 1 119 ? 3.132 3.342 -3.293 1.00 94.94 119 ILE A C 1
ATOM 910 O O . ILE A 1 119 ? 2.138 2.633 -3.432 1.00 94.94 119 ILE A O 1
ATOM 914 N N . ASP A 1 120 ? 4.092 3.052 -2.412 1.00 94.62 120 ASP A N 1
ATOM 915 C CA . ASP A 1 120 ? 4.088 1.862 -1.549 1.00 94.62 120 ASP A CA 1
ATOM 916 C C . ASP A 1 120 ? 2.835 1.807 -0.665 1.00 94.62 120 ASP A C 1
ATOM 918 O O . ASP A 1 120 ? 2.201 0.756 -0.510 1.00 94.62 120 ASP A O 1
ATOM 922 N N . GLU A 1 121 ? 2.450 2.951 -0.097 1.00 94.62 121 GLU A N 1
ATOM 923 C CA . GLU A 1 121 ? 1.236 3.080 0.701 1.00 94.62 121 GLU A CA 1
ATOM 924 C C . GLU A 1 121 ? -0.016 2.844 -0.152 1.00 94.62 121 GLU A C 1
ATOM 926 O O . GLU A 1 121 ? -0.930 2.139 0.282 1.00 94.62 121 GLU A O 1
ATOM 931 N N . GLN A 1 122 ? -0.057 3.373 -1.377 1.00 95.38 122 GLN A N 1
ATOM 932 C CA . GLN A 1 122 ? -1.185 3.176 -2.284 1.00 95.38 122 GLN A CA 1
ATOM 933 C C . GLN A 1 122 ? -1.318 1.717 -2.748 1.00 95.38 122 GLN A C 1
ATOM 935 O O . GLN A 1 122 ? -2.426 1.179 -2.741 1.00 95.38 122 GLN A O 1
ATOM 940 N N . VAL A 1 123 ? -0.210 1.050 -3.086 1.00 94.75 123 VAL A N 1
ATOM 941 C CA . VAL A 1 123 ? -0.191 -0.386 -3.421 1.00 94.75 123 VAL A CA 1
ATOM 942 C C . VAL A 1 123 ? -0.668 -1.215 -2.227 1.00 94.75 123 VAL A C 1
ATOM 944 O O . VAL A 1 123 ? -1.512 -2.096 -2.378 1.00 94.75 123 VAL A O 1
ATOM 947 N N . THR A 1 124 ? -0.205 -0.892 -1.018 1.00 94.88 124 THR A N 1
ATOM 948 C CA . THR A 1 124 ? -0.652 -1.573 0.208 1.00 94.88 124 THR A CA 1
ATOM 949 C C . THR A 1 124 ? -2.153 -1.383 0.434 1.00 94.88 124 THR A C 1
ATOM 951 O O . THR A 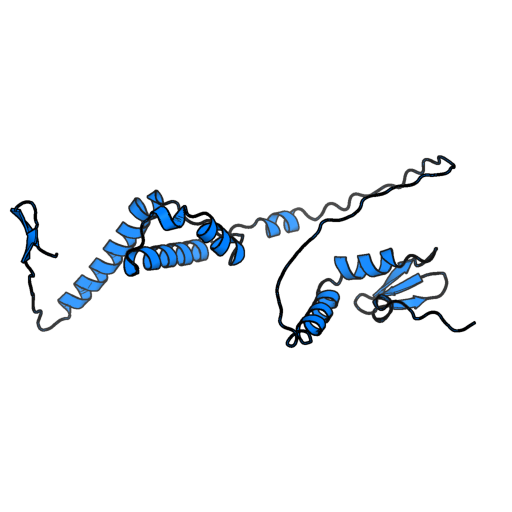1 124 ? -2.860 -2.349 0.724 1.00 94.88 124 THR A O 1
ATOM 954 N N . LYS A 1 125 ? -2.675 -0.163 0.247 1.00 94.56 125 LYS A N 1
ATOM 955 C CA . LYS A 1 125 ? -4.116 0.124 0.340 1.00 94.56 125 LYS A CA 1
ATOM 956 C C . LYS A 1 125 ? -4.925 -0.654 -0.694 1.00 94.56 125 LYS A C 1
ATOM 958 O O . LYS A 1 125 ? -5.991 -1.148 -0.344 1.00 94.56 125 LYS A O 1
ATOM 963 N N . MET A 1 126 ? -4.436 -0.773 -1.928 1.00 95.44 126 MET A N 1
ATOM 964 C CA . MET A 1 126 ? -5.086 -1.561 -2.979 1.00 95.44 126 MET A CA 1
ATOM 965 C C . MET A 1 126 ? -5.224 -3.026 -2.556 1.00 95.44 126 MET A C 1
ATOM 967 O O . MET A 1 126 ? -6.317 -3.579 -2.627 1.00 95.44 126 MET A O 1
ATOM 971 N N . ILE A 1 127 ? -4.141 -3.625 -2.057 1.00 94.88 127 ILE A N 1
ATOM 972 C CA . ILE A 1 127 ? -4.118 -5.020 -1.602 1.00 94.88 127 ILE A CA 1
ATOM 973 C C . ILE A 1 127 ? -5.102 -5.240 -0.450 1.00 94.88 127 ILE A C 1
ATOM 975 O O . ILE A 1 127 ? -5.924 -6.148 -0.513 1.00 94.88 127 ILE A O 1
ATOM 979 N N . VAL A 1 128 ? -5.045 -4.392 0.582 1.00 93.81 128 VAL A N 1
ATOM 980 C CA . VAL A 1 128 ? -5.872 -4.548 1.788 1.00 93.81 128 VAL A CA 1
ATOM 981 C C . VAL A 1 128 ? -7.352 -4.295 1.497 1.00 93.81 128 VAL A C 1
ATOM 983 O O . VAL A 1 128 ? -8.192 -5.067 1.942 1.00 93.81 128 VAL A O 1
ATOM 986 N N . LYS A 1 129 ? -7.691 -3.244 0.739 1.00 93.62 129 LYS A N 1
ATOM 987 C CA . LYS A 1 129 ? -9.094 -2.920 0.425 1.00 93.62 129 LYS A CA 1
ATOM 988 C C . LYS A 1 129 ? -9.714 -3.865 -0.600 1.00 93.62 129 LYS A C 1
ATOM 990 O O . LYS A 1 129 ? -10.918 -4.078 -0.561 1.00 93.62 129 LYS A O 1
ATOM 995 N N . GLY A 1 130 ? -8.909 -4.383 -1.524 1.00 93.81 130 GLY A N 1
ATOM 996 C CA . GLY A 1 130 ? -9.350 -5.337 -2.539 1.00 93.81 130 GLY A CA 1
ATOM 997 C C . GLY A 1 130 ? -9.263 -6.797 -2.099 1.00 93.81 130 GLY A C 1
ATOM 998 O O . GLY A 1 130 ? -9.585 -7.669 -2.895 1.00 93.81 130 GLY A O 1
ATOM 999 N N . PHE A 1 131 ? -8.802 -7.073 -0.872 1.00 92.19 131 PHE A N 1
ATOM 1000 C CA . PHE A 1 131 ? -8.529 -8.425 -0.368 1.00 92.19 131 PHE A CA 1
ATOM 1001 C C . PHE A 1 131 ? -7.654 -9.263 -1.316 1.00 92.19 131 PHE A C 1
ATOM 1003 O O . PHE A 1 131 ? -7.796 -10.482 -1.418 1.00 92.19 131 PHE A O 1
ATOM 1010 N N . TYR A 1 132 ? -6.730 -8.607 -2.020 1.00 93.56 132 TYR A N 1
ATOM 1011 C CA . TYR A 1 132 ? -5.871 -9.280 -2.982 1.00 93.56 132 TYR A CA 1
ATOM 1012 C C . TYR A 1 132 ? -4.797 -10.113 -2.276 1.00 93.56 132 TYR A C 1
ATOM 1014 O O . TYR A 1 132 ? -4.278 -9.717 -1.225 1.00 93.56 132 TYR A O 1
ATOM 1022 N N . PRO A 1 133 ? -4.399 -11.256 -2.857 1.00 93.00 133 PRO A N 1
ATOM 1023 C CA . PRO A 1 133 ? -3.320 -12.052 -2.303 1.00 93.00 133 PRO A CA 1
ATOM 1024 C C . PRO A 1 133 ? -2.007 -11.266 -2.347 1.00 93.00 133 PRO A C 1
ATOM 1026 O O . PRO A 1 133 ? -1.691 -10.593 -3.327 1.00 93.00 133 PRO A O 1
ATOM 1029 N N . PHE A 1 134 ? -1.180 -11.405 -1.309 1.00 91.25 134 PHE A N 1
ATOM 1030 C CA . PHE A 1 134 ? 0.105 -10.699 -1.255 1.00 91.25 134 PHE A CA 1
ATOM 1031 C C . PHE A 1 134 ? 1.082 -11.114 -2.361 1.00 91.25 134 PHE A C 1
ATOM 1033 O O . PHE A 1 134 ? 2.044 -10.399 -2.606 1.00 91.25 134 PHE A O 1
ATOM 1040 N N . SER A 1 135 ? 0.859 -12.251 -3.025 1.00 92.75 135 SER A N 1
ATOM 1041 C CA . SER A 1 135 ? 1.629 -12.674 -4.200 1.00 92.75 135 SER A CA 1
ATOM 1042 C C . SER A 1 135 ? 1.411 -11.779 -5.421 1.00 92.75 135 SER A C 1
ATOM 1044 O O . SER A 1 135 ? 2.211 -11.843 -6.345 1.00 92.75 135 SER A O 1
ATOM 1046 N N . MET A 1 136 ? 0.387 -10.916 -5.425 1.00 91.44 136 MET A N 1
ATOM 1047 C CA . MET A 1 136 ? 0.142 -9.956 -6.506 1.00 91.44 136 MET A CA 1
ATOM 1048 C C . MET A 1 136 ? 1.371 -9.090 -6.803 1.00 91.44 136 MET A C 1
ATOM 1050 O O . MET A 1 136 ? 1.638 -8.779 -7.956 1.00 91.44 136 MET A O 1
ATOM 1054 N N . VAL A 1 137 ? 2.162 -8.734 -5.786 1.00 93.00 137 VAL A N 1
ATOM 1055 C CA . VAL A 1 137 ? 3.360 -7.905 -6.002 1.00 93.00 137 VAL A CA 1
ATOM 1056 C C . VAL A 1 137 ? 4.506 -8.654 -6.664 1.00 93.00 137 VAL A C 1
ATOM 1058 O O . VAL A 1 137 ? 5.425 -8.023 -7.172 1.00 93.00 137 VAL A O 1
ATOM 1061 N N . ASP A 1 138 ? 4.456 -9.984 -6.673 1.00 92.06 138 ASP A N 1
ATOM 1062 C CA . ASP A 1 138 ? 5.429 -10.851 -7.331 1.00 92.06 138 ASP A CA 1
ATOM 1063 C C . ASP A 1 138 ? 5.001 -11.230 -8.755 1.00 92.06 138 ASP A C 1
ATOM 1065 O O . ASP A 1 138 ? 5.806 -11.783 -9.504 1.00 92.06 138 ASP A O 1
ATOM 1069 N N . ASP A 1 139 ? 3.776 -10.874 -9.152 1.00 94.50 139 ASP A N 1
ATOM 1070 C CA . ASP A 1 139 ? 3.276 -11.104 -10.499 1.00 94.50 139 ASP A CA 1
ATOM 1071 C C . ASP A 1 139 ? 4.089 -10.330 -11.550 1.00 94.50 139 ASP A C 1
ATOM 1073 O O . ASP A 1 139 ? 4.431 -9.151 -11.388 1.00 94.50 139 ASP A O 1
ATOM 1077 N N . LYS A 1 140 ? 4.423 -11.021 -12.644 1.00 95.38 140 LYS A N 1
ATOM 1078 C CA . LYS A 1 140 ? 5.310 -10.495 -13.689 1.00 95.38 140 LYS A CA 1
ATOM 1079 C C . LYS A 1 140 ? 4.651 -9.363 -14.469 1.00 95.38 140 LYS A C 1
ATOM 1081 O O . LYS A 1 140 ? 5.302 -8.344 -14.709 1.00 95.38 140 LYS A O 1
ATOM 1086 N N . GLU A 1 141 ? 3.380 -9.520 -14.832 1.00 96.19 141 GLU A N 1
ATOM 1087 C CA . GLU A 1 141 ? 2.651 -8.516 -15.607 1.00 96.19 141 GLU A CA 1
ATOM 1088 C C . GLU A 1 141 ? 2.333 -7.295 -14.748 1.00 96.19 141 GLU A C 1
ATOM 1090 O O . GLU A 1 141 ? 2.501 -6.162 -15.198 1.00 96.19 141 GLU A O 1
ATOM 1095 N N . PHE A 1 142 ? 2.011 -7.492 -13.470 1.00 94.50 142 PHE A N 1
ATOM 1096 C CA . PHE A 1 142 ? 1.835 -6.391 -12.530 1.00 94.50 142 PHE A CA 1
ATOM 1097 C C . PHE A 1 142 ? 3.124 -5.574 -12.338 1.00 94.50 142 PHE A C 1
ATOM 1099 O O . PHE A 1 142 ? 3.107 -4.341 -12.394 1.00 94.50 142 PHE A O 1
ATOM 1106 N N . ARG A 1 143 ? 4.278 -6.239 -12.183 1.00 94.69 143 ARG A N 1
ATOM 1107 C CA . ARG A 1 143 ? 5.584 -5.557 -12.125 1.00 94.69 143 ARG A CA 1
ATOM 1108 C C . ARG A 1 143 ? 5.892 -4.811 -13.421 1.00 94.69 143 ARG A C 1
ATOM 1110 O O . ARG A 1 143 ? 6.379 -3.681 -13.369 1.00 94.69 143 ARG A O 1
ATOM 1117 N N . LYS A 1 144 ? 5.598 -5.414 -14.575 1.00 95.06 144 LYS A N 1
ATOM 1118 C CA . LYS A 1 144 ? 5.787 -4.791 -15.891 1.00 95.06 144 LYS A CA 1
ATOM 1119 C C . LYS A 1 144 ? 4.915 -3.547 -16.048 1.00 95.06 144 LYS A C 1
ATOM 1121 O O . LYS A 1 144 ? 5.438 -2.506 -16.436 1.00 95.06 144 LYS A O 1
ATOM 1126 N N . LEU A 1 145 ? 3.643 -3.616 -15.657 1.00 95.19 145 LEU A N 1
ATOM 1127 C CA . LEU A 1 145 ? 2.722 -2.479 -15.643 1.00 95.19 145 LEU A CA 1
ATOM 1128 C C . LEU A 1 145 ? 3.290 -1.315 -14.820 1.00 95.19 145 LEU A C 1
ATOM 1130 O O . LEU A 1 145 ? 3.374 -0.189 -15.307 1.00 95.19 145 LEU A O 1
ATOM 1134 N N . LEU A 1 146 ? 3.753 -1.580 -13.597 1.00 93.81 146 LEU A N 1
ATOM 1135 C CA . LEU A 1 146 ? 4.333 -0.540 -12.744 1.00 93.81 146 LEU A CA 1
ATOM 1136 C C . LEU A 1 146 ? 5.620 0.051 -13.326 1.00 93.81 146 LEU A C 1
ATOM 1138 O O . LEU A 1 146 ? 5.836 1.256 -13.213 1.00 93.81 146 LEU A O 1
ATOM 1142 N N . LYS A 1 147 ? 6.447 -0.762 -13.992 1.00 92.81 147 LYS A N 1
ATOM 1143 C CA . LYS A 1 147 ? 7.639 -0.281 -14.703 1.00 92.81 147 LYS A CA 1
ATOM 1144 C C . LYS A 1 147 ? 7.297 0.549 -15.938 1.00 92.81 147 LYS A C 1
ATOM 1146 O O . LYS A 1 147 ? 8.022 1.497 -16.219 1.00 92.81 147 LYS A O 1
ATOM 1151 N N . MET A 1 148 ? 6.212 0.239 -16.646 1.00 93.19 148 MET A N 1
ATOM 1152 C CA . MET A 1 148 ? 5.728 1.055 -17.765 1.00 93.19 148 MET A CA 1
ATOM 1153 C C . MET A 1 148 ? 5.206 2.411 -17.285 1.00 93.19 148 MET A C 1
ATOM 1155 O O . MET A 1 148 ? 5.501 3.430 -17.901 1.00 93.19 148 MET A O 1
ATOM 1159 N N . LEU A 1 149 ? 4.489 2.436 -16.158 1.00 92.06 149 LEU A N 1
ATOM 1160 C CA . LEU A 1 149 ? 4.000 3.676 -15.551 1.00 92.06 149 LEU A CA 1
ATOM 1161 C C . LEU A 1 149 ? 5.139 4.518 -14.962 1.00 92.06 149 LEU A C 1
ATOM 1163 O O . LEU A 1 149 ? 5.170 5.737 -15.121 1.00 92.06 149 LEU A O 1
ATOM 1167 N N . ASN A 1 150 ? 6.077 3.881 -14.259 1.00 89.69 150 ASN A N 1
ATOM 1168 C CA . ASN A 1 150 ? 7.243 4.542 -13.691 1.00 89.69 150 ASN A CA 1
ATOM 1169 C C . ASN A 1 150 ? 8.463 3.602 -13.655 1.00 89.69 150 ASN A C 1
ATOM 1171 O O . ASN A 1 150 ? 8.634 2.836 -12.701 1.00 89.69 150 ASN A O 1
ATOM 1175 N N . PRO A 1 151 ? 9.387 3.719 -14.627 1.00 89.00 151 PRO A N 1
ATOM 1176 C CA . PRO A 1 151 ? 10.555 2.838 -14.719 1.00 89.00 151 PRO A CA 1
ATOM 1177 C C . PRO A 1 151 ? 11.484 2.892 -13.498 1.00 89.00 151 PRO A C 1
ATOM 1179 O O . PRO A 1 151 ? 12.199 1.931 -13.207 1.00 89.00 151 PRO A O 1
ATOM 1182 N N . ARG A 1 152 ? 11.473 4.021 -12.776 1.00 88.19 152 ARG A N 1
ATOM 1183 C CA . ARG A 1 152 ? 12.357 4.301 -11.633 1.00 88.19 152 ARG A CA 1
ATOM 1184 C C . ARG A 1 152 ? 11.803 3.816 -10.295 1.00 88.19 152 ARG A C 1
ATOM 1186 O O . ARG A 1 152 ? 12.481 3.971 -9.284 1.00 88.19 152 ARG A O 1
ATOM 1193 N N . TYR A 1 153 ? 10.572 3.311 -10.269 1.00 91.50 153 TYR A N 1
ATOM 1194 C CA . TYR A 1 153 ? 9.947 2.793 -9.060 1.00 91.50 153 TYR A CA 1
ATOM 1195 C C . TYR A 1 153 ? 10.193 1.290 -8.933 1.00 91.50 153 TYR A C 1
ATOM 1197 O O . TYR A 1 153 ? 10.023 0.543 -9.900 1.00 91.50 153 TYR A O 1
ATOM 1205 N N . ASP A 1 154 ? 10.585 0.854 -7.741 1.00 89.62 154 ASP A N 1
ATOM 1206 C CA . ASP A 1 154 ? 10.748 -0.553 -7.394 1.00 89.62 154 ASP A CA 1
ATOM 1207 C C . ASP A 1 154 ? 9.701 -0.928 -6.352 1.00 89.62 154 ASP A C 1
ATOM 1209 O O . ASP A 1 154 ? 9.678 -0.381 -5.252 1.00 89.62 154 ASP A O 1
ATOM 1213 N N . ILE A 1 155 ? 8.822 -1.861 -6.717 1.00 91.81 155 ILE A N 1
ATOM 1214 C CA . ILE A 1 155 ? 7.760 -2.322 -5.828 1.00 91.81 155 ILE A CA 1
ATOM 1215 C C . ILE A 1 155 ? 8.347 -3.108 -4.638 1.00 91.81 155 ILE A C 1
ATOM 1217 O O . ILE A 1 155 ? 9.221 -3.963 -4.841 1.00 91.81 155 ILE A O 1
ATOM 1221 N N . PRO A 1 156 ? 7.866 -2.876 -3.402 1.00 91.81 156 PRO A N 1
ATOM 1222 C CA . PRO A 1 156 ? 8.279 -3.639 -2.235 1.00 91.81 156 PRO A CA 1
ATOM 1223 C C . PRO A 1 156 ? 7.919 -5.117 -2.375 1.00 91.81 156 PRO A C 1
ATOM 1225 O O . PRO A 1 156 ? 6.899 -5.491 -2.954 1.00 91.81 156 PRO A O 1
ATOM 1228 N N . CYS A 1 157 ? 8.746 -5.979 -1.789 1.00 91.88 157 CYS A N 1
ATOM 1229 C CA . CYS A 1 157 ? 8.445 -7.402 -1.726 1.00 91.88 157 CYS A CA 1
ATOM 1230 C C . CYS A 1 157 ? 7.275 -7.692 -0.775 1.00 91.88 157 CYS A C 1
ATOM 1232 O O . CYS A 1 157 ? 6.972 -6.927 0.151 1.00 91.88 157 CYS A O 1
ATOM 1234 N N . ARG A 1 158 ? 6.666 -8.866 -0.960 1.00 94.00 158 ARG A N 1
ATOM 1235 C CA . ARG A 1 158 ? 5.582 -9.388 -0.120 1.00 94.00 158 ARG A CA 1
ATOM 1236 C C . ARG A 1 158 ? 5.878 -9.288 1.380 1.00 94.00 158 ARG A C 1
ATOM 1238 O O . ARG A 1 158 ? 4.993 -8.938 2.160 1.00 94.00 158 ARG A O 1
ATOM 1245 N N . GLN A 1 159 ? 7.109 -9.583 1.799 1.00 93.44 159 GLN A N 1
ATOM 1246 C CA . GLN A 1 159 ? 7.503 -9.528 3.208 1.00 93.44 159 GLN A CA 1
ATOM 1247 C C . GLN A 1 159 ? 7.488 -8.096 3.733 1.00 93.44 159 GLN A C 1
ATOM 1249 O O . GLN A 1 159 ? 7.020 -7.874 4.843 1.00 93.44 159 GLN A O 1
ATOM 1254 N N . THR A 1 160 ? 7.949 -7.124 2.948 1.00 93.62 160 THR A N 1
ATOM 1255 C CA . THR A 1 160 ? 7.916 -5.710 3.336 1.00 93.62 160 THR A CA 1
ATOM 1256 C C . THR A 1 160 ? 6.483 -5.221 3.497 1.00 93.62 160 THR A C 1
ATOM 1258 O O . THR A 1 160 ? 6.173 -4.543 4.477 1.00 93.62 160 THR A O 1
ATOM 1261 N N . ILE A 1 161 ? 5.586 -5.621 2.594 1.00 93.69 161 ILE A N 1
ATOM 1262 C CA . ILE A 1 161 ? 4.164 -5.282 2.700 1.00 93.69 161 ILE A CA 1
ATOM 1263 C C . ILE A 1 161 ? 3.568 -5.887 3.972 1.00 93.69 161 ILE A C 1
ATOM 1265 O O . ILE A 1 161 ? 3.017 -5.166 4.799 1.00 93.69 161 ILE A O 1
ATOM 1269 N N . SER A 1 162 ? 3.745 -7.195 4.167 1.00 93.50 162 SER A N 1
ATOM 1270 C CA . SER A 1 162 ? 3.148 -7.922 5.288 1.00 93.50 162 SER A CA 1
ATOM 1271 C C . SER A 1 162 ? 3.734 -7.547 6.651 1.00 93.50 162 SER A C 1
ATOM 1273 O O . SER A 1 162 ? 2.978 -7.412 7.608 1.00 93.50 162 SER A O 1
ATOM 1275 N N . LYS A 1 163 ? 5.056 -7.375 6.761 1.00 94.12 163 LYS A N 1
ATOM 1276 C CA . LYS A 1 163 ? 5.745 -7.170 8.046 1.00 94.12 163 LYS A CA 1
ATOM 1277 C C . LYS A 1 163 ? 5.924 -5.703 8.428 1.00 94.12 163 LYS A C 1
ATOM 1279 O O . LYS A 1 163 ? 6.069 -5.426 9.610 1.00 94.12 163 LYS A O 1
ATOM 1284 N N . ASN A 1 164 ? 5.922 -4.775 7.465 1.00 94.12 164 ASN A N 1
ATOM 1285 C CA . ASN A 1 164 ? 6.176 -3.356 7.738 1.00 94.12 164 ASN A CA 1
ATOM 1286 C C . ASN A 1 164 ? 4.987 -2.464 7.365 1.00 94.12 164 ASN A C 1
ATOM 1288 O O . ASN A 1 164 ? 4.471 -1.740 8.217 1.00 94.12 164 ASN A O 1
ATOM 1292 N N . LEU A 1 165 ? 4.540 -2.499 6.105 1.00 94.19 165 LEU A N 1
ATOM 1293 C CA . LEU A 1 165 ? 3.557 -1.527 5.605 1.00 94.19 165 LEU A CA 1
ATOM 1294 C C . LEU A 1 165 ? 2.154 -1.764 6.172 1.00 94.19 165 LEU A C 1
ATOM 1296 O O . LEU A 1 165 ? 1.515 -0.809 6.611 1.00 94.19 165 LEU A O 1
ATOM 1300 N N . ILE A 1 166 ? 1.694 -3.018 6.221 1.00 94.75 166 ILE A N 1
ATOM 1301 C CA . ILE A 1 166 ? 0.376 -3.363 6.772 1.00 94.75 166 ILE A CA 1
ATOM 1302 C C . ILE A 1 166 ? 0.288 -3.039 8.272 1.00 94.75 166 ILE A C 1
ATOM 1304 O O . ILE A 1 166 ? -0.641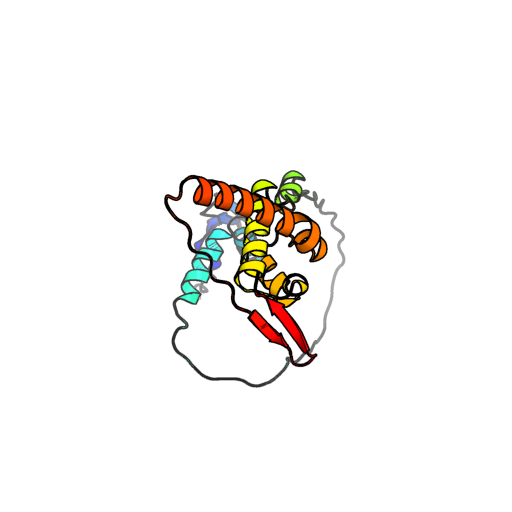 -2.320 8.638 1.00 94.75 166 ILE A O 1
ATOM 1308 N N . PRO A 1 167 ? 1.229 -3.459 9.145 1.00 95.94 167 PRO A N 1
ATOM 1309 C CA . PRO A 1 167 ? 1.180 -3.094 10.563 1.00 95.94 167 PRO A CA 1
ATOM 1310 C C . PRO A 1 167 ? 1.186 -1.580 10.790 1.00 95.94 167 PRO A C 1
ATOM 1312 O O . PRO A 1 167 ? 0.441 -1.069 11.626 1.00 95.94 167 PRO A O 1
ATOM 1315 N N . LYS A 1 168 ? 1.972 -0.836 10.001 1.00 95.06 168 LYS A N 1
ATOM 1316 C CA . LYS A 1 168 ? 1.986 0.628 10.060 1.00 95.06 168 LYS A CA 1
ATOM 1317 C C . LYS A 1 168 ? 0.626 1.226 9.683 1.00 95.06 168 LYS A C 1
ATOM 1319 O O . LYS A 1 168 ? 0.133 2.107 10.385 1.00 95.06 168 LYS A O 1
ATOM 1324 N N . LEU A 1 169 ? 0.018 0.747 8.596 1.00 94.25 169 LEU A N 1
ATOM 1325 C CA . LEU A 1 169 ? -1.298 1.198 8.140 1.00 94.25 169 LEU A CA 1
ATOM 1326 C C . LEU A 1 169 ? -2.402 0.838 9.147 1.00 94.25 169 LEU A C 1
ATOM 1328 O O . LEU A 1 169 ? -3.296 1.650 9.390 1.00 94.25 169 LEU A O 1
ATOM 1332 N N . TYR A 1 170 ? -2.318 -0.345 9.758 1.00 95.81 170 TYR A N 1
ATOM 1333 C CA . TYR A 1 170 ? -3.226 -0.794 10.809 1.00 95.81 170 TYR A CA 1
ATOM 1334 C C . TYR A 1 170 ? -3.165 0.130 12.024 1.00 95.81 170 TYR A C 1
ATOM 1336 O O . TYR A 1 170 ? -4.194 0.672 12.412 1.00 95.81 170 TYR A O 1
ATOM 1344 N N . ASN A 1 171 ? -1.970 0.384 12.568 1.00 96.44 171 ASN A N 1
ATOM 1345 C CA . ASN A 1 171 ? -1.807 1.250 13.739 1.00 96.44 171 ASN A CA 1
ATOM 1346 C C . ASN A 1 171 ? -2.330 2.667 13.472 1.00 96.44 171 ASN A C 1
ATOM 1348 O O . ASN A 1 171 ? -3.075 3.211 14.283 1.00 96.44 171 ASN A O 1
ATOM 1352 N N . LEU A 1 172 ? -2.028 3.229 12.296 1.00 94.31 172 LEU A N 1
ATOM 1353 C CA . LEU A 1 172 ? -2.557 4.531 11.886 1.00 94.31 172 LEU A CA 1
ATOM 1354 C C . LEU A 1 172 ? -4.093 4.533 11.820 1.00 94.31 172 LEU A C 1
ATOM 1356 O O . LEU A 1 172 ? -4.749 5.465 12.282 1.00 94.31 172 LEU A O 1
ATOM 1360 N N . THR A 1 173 ? -4.682 3.489 11.238 1.00 94.69 173 THR A N 1
ATOM 1361 C CA . THR A 1 173 ? -6.142 3.373 11.109 1.00 94.69 173 THR A CA 1
ATOM 1362 C C . THR A 1 173 ? -6.803 3.172 12.469 1.00 94.69 173 THR A C 1
ATOM 1364 O O . THR A 1 173 ? -7.842 3.773 12.731 1.00 94.69 173 THR A O 1
ATOM 1367 N N . LEU A 1 174 ? -6.175 2.395 13.351 1.00 96.19 174 LEU A N 1
ATOM 1368 C CA . LEU A 1 174 ? -6.626 2.150 14.714 1.00 96.19 174 LEU A CA 1
ATOM 1369 C C . LEU A 1 174 ? -6.643 3.439 15.538 1.00 96.19 174 LEU A C 1
ATOM 1371 O O . LEU A 1 174 ? -7.640 3.714 16.195 1.00 96.19 174 LEU A O 1
ATOM 1375 N N . GLU A 1 175 ? -5.586 4.252 15.489 1.00 96.62 175 GLU A N 1
ATOM 1376 C CA . GLU A 1 175 ? -5.570 5.546 16.184 1.00 96.62 175 GLU A CA 1
ATOM 1377 C C . GLU A 1 175 ? -6.663 6.486 15.674 1.00 96.62 175 GLU A C 1
ATOM 1379 O O . GLU A 1 175 ? -7.361 7.126 16.462 1.00 96.62 175 GLU A O 1
ATOM 1384 N N . ASN A 1 176 ? -6.862 6.538 14.356 1.00 95.88 176 ASN A N 1
ATOM 1385 C CA . ASN A 1 176 ? -7.940 7.325 13.765 1.00 95.88 176 ASN A CA 1
ATOM 1386 C C . ASN A 1 176 ? -9.321 6.814 14.192 1.00 95.88 176 ASN A C 1
ATOM 1388 O O . ASN A 1 176 ? -10.225 7.611 14.437 1.00 95.88 176 ASN A O 1
ATOM 1392 N N . LEU A 1 177 ? -9.494 5.496 14.285 1.00 95.81 177 LEU A N 1
ATOM 1393 C CA . LEU A 1 177 ? -10.740 4.880 14.723 1.00 95.81 177 LEU A CA 1
ATOM 1394 C C . LEU A 1 177 ? -11.004 5.144 16.208 1.00 95.81 177 LEU A C 1
ATOM 1396 O O . LEU A 1 177 ? -12.113 5.543 16.543 1.00 95.81 177 LEU A O 1
ATOM 1400 N N . LYS A 1 178 ? -9.991 5.036 17.076 1.00 96.38 178 LYS A N 1
ATOM 1401 C CA . LYS A 1 178 ? -10.092 5.397 18.501 1.00 96.38 178 LYS A CA 1
ATOM 1402 C C . LYS A 1 178 ? -10.588 6.828 18.682 1.00 96.38 178 LYS A C 1
ATOM 1404 O O . LYS A 1 178 ? -11.594 7.035 19.347 1.00 96.38 178 LYS A O 1
ATOM 1409 N N . LYS A 1 179 ? -9.979 7.790 17.979 1.00 96.19 179 LYS A N 1
ATOM 1410 C CA . LYS A 1 179 ? -10.422 9.195 17.994 1.00 96.19 179 LYS A CA 1
ATOM 1411 C C . LYS A 1 179 ? -11.870 9.356 17.527 1.00 96.19 179 LYS A C 1
ATOM 1413 O O . LYS A 1 179 ? -12.609 10.170 18.068 1.00 96.19 179 LYS A O 1
ATOM 1418 N N . LYS A 1 180 ? -12.300 8.607 16.507 1.00 95.81 180 LYS A N 1
ATOM 1419 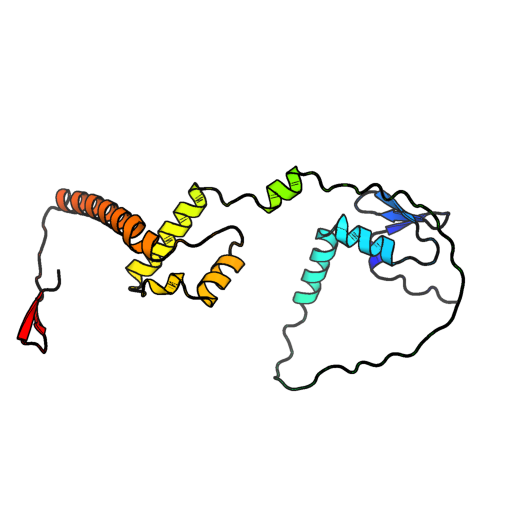C CA . LYS A 1 180 ? -13.695 8.647 16.034 1.00 95.81 180 LYS A CA 1
ATOM 1420 C C . LYS A 1 180 ? -14.669 8.077 17.064 1.00 95.81 180 LYS A C 1
ATOM 1422 O O . LYS A 1 180 ? -15.749 8.633 17.224 1.00 95.81 180 LYS A O 1
ATOM 1427 N N . VAL A 1 181 ? -14.284 7.004 17.751 1.00 95.56 181 VAL A N 1
ATOM 1428 C CA . VAL A 1 181 ? -15.090 6.371 18.802 1.00 95.56 181 VAL A CA 1
ATOM 1429 C C . VAL A 1 181 ? -15.187 7.274 20.034 1.00 95.56 181 VAL A C 1
ATOM 1431 O O . VAL A 1 181 ? -16.291 7.486 20.523 1.00 95.56 181 VAL A O 1
ATOM 1434 N N . GLU A 1 182 ? -14.084 7.878 20.484 1.00 95.62 182 GLU A N 1
ATOM 1435 C CA . GLU A 1 182 ? -14.063 8.829 21.612 1.00 95.62 182 GLU A CA 1
ATOM 1436 C C . GLU A 1 182 ? -14.978 10.040 21.382 1.00 95.62 182 GLU A C 1
ATOM 1438 O O . GLU A 1 182 ? -15.638 10.509 22.304 1.00 95.62 182 GLU A O 1
ATOM 1443 N N . ASN A 1 183 ? -15.066 10.520 20.139 1.00 95.50 183 ASN A N 1
ATOM 1444 C CA . ASN A 1 183 ? -15.928 11.644 19.766 1.00 95.50 183 ASN A CA 1
ATOM 1445 C C . ASN A 1 183 ? -17.392 11.244 19.493 1.00 95.50 183 ASN A C 1
ATOM 1447 O O . ASN A 1 183 ? -18.218 12.104 19.175 1.00 95.50 183 ASN A O 1
ATOM 1451 N N . SER A 1 184 ? -17.730 9.955 19.558 1.00 94.88 184 SER A N 1
ATOM 1452 C CA . SER A 1 184 ? -19.074 9.466 19.244 1.00 94.88 184 SER A CA 1
ATOM 1453 C C . SER A 1 184 ? -19.982 9.476 20.479 1.00 94.88 184 SER A C 1
ATOM 1455 O O . SER A 1 184 ? -19.572 9.112 21.576 1.00 94.88 184 SER A O 1
ATOM 1457 N N . LYS A 1 185 ? -21.243 9.895 20.310 1.00 96.19 185 LYS A N 1
ATOM 1458 C CA . LYS A 1 185 ? -22.227 9.964 21.411 1.00 96.19 185 LYS A CA 1
ATOM 1459 C C . LYS A 1 185 ? -22.794 8.596 21.798 1.00 96.19 185 LYS A C 1
ATOM 1461 O O . LYS A 1 185 ? -23.204 8.402 22.935 1.00 96.19 185 LYS A O 1
ATOM 1466 N N . ALA A 1 186 ? -22.871 7.681 20.838 1.00 93.62 186 ALA A N 1
ATOM 1467 C CA . ALA A 1 186 ? -23.402 6.339 21.013 1.00 93.62 186 ALA A CA 1
ATOM 1468 C C . ALA A 1 186 ? -22.747 5.395 20.000 1.00 93.62 186 ALA A C 1
ATOM 1470 O O . ALA A 1 186 ? -22.485 5.789 18.861 1.00 93.62 186 ALA A O 1
ATOM 1471 N N . VAL A 1 187 ? -22.522 4.147 20.411 1.00 92.38 187 VAL A N 1
ATOM 1472 C CA . VAL A 1 187 ? -21.978 3.070 19.577 1.00 92.38 187 VAL A CA 1
ATOM 1473 C C . VAL A 1 187 ? -22.902 1.863 19.704 1.00 92.38 187 VAL A C 1
ATOM 1475 O O . VAL A 1 187 ? -23.310 1.508 20.807 1.00 92.38 187 VAL A O 1
ATOM 1478 N N . SER A 1 188 ? -23.238 1.237 18.579 1.00 91.94 188 SER A N 1
ATOM 1479 C CA . SER A 1 188 ? -23.931 -0.052 18.538 1.00 91.94 188 SER A CA 1
ATOM 1480 C C . SER A 1 188 ? -22.930 -1.126 18.123 1.00 91.94 188 SER A C 1
ATOM 1482 O O . SER A 1 188 ? -22.189 -0.932 17.159 1.00 91.94 188 SER A O 1
ATOM 1484 N N . LEU A 1 189 ? -22.892 -2.238 18.859 1.00 89.06 189 LEU A N 1
ATOM 1485 C CA . LEU A 1 189 ? -22.104 -3.415 18.506 1.00 89.06 189 LEU A CA 1
ATOM 1486 C C . LEU A 1 189 ? -23.054 -4.517 18.050 1.00 89.06 189 LEU A C 1
ATOM 1488 O O . LEU A 1 189 ? -23.981 -4.882 18.771 1.00 89.06 189 LEU A O 1
ATOM 1492 N N . THR A 1 190 ? -22.806 -5.051 16.861 1.00 90.44 190 THR A N 1
ATOM 1493 C CA . THR A 1 190 ? -23.469 -6.255 16.362 1.00 90.44 190 THR A CA 1
ATOM 1494 C C . THR A 1 190 ? -22.408 -7.335 16.213 1.00 90.44 190 THR A C 1
ATOM 1496 O O . THR A 1 190 ? -21.319 -7.077 15.706 1.00 90.44 190 THR A O 1
ATOM 1499 N N . THR A 1 191 ? -22.690 -8.525 16.730 1.00 84.06 191 THR A N 1
ATOM 1500 C CA . THR A 1 191 ? -21.798 -9.685 16.651 1.00 84.06 191 THR A CA 1
ATOM 1501 C C . THR A 1 191 ? -22.476 -10.745 15.802 1.00 84.06 191 THR A C 1
ATOM 1503 O O . THR A 1 191 ? -23.543 -11.227 16.185 1.00 84.06 191 THR A O 1
ATOM 1506 N N . ASP A 1 192 ? -21.865 -11.103 14.675 1.00 83.81 192 ASP A N 1
ATOM 1507 C CA . ASP A 1 192 ? -22.304 -12.218 13.836 1.00 83.81 192 ASP A CA 1
ATOM 1508 C C . ASP A 1 192 ? -21.467 -13.465 14.153 1.00 83.81 192 ASP A C 1
ATOM 1510 O O . ASP A 1 192 ? -20.232 -13.415 14.231 1.00 83.81 192 ASP A O 1
ATOM 1514 N N . GLY A 1 193 ? -22.150 -14.580 14.395 1.00 80.50 193 GLY A N 1
ATOM 1515 C CA . GLY A 1 193 ? -21.540 -15.837 14.797 1.00 80.50 193 GLY A CA 1
ATOM 1516 C C . GLY A 1 193 ? -22.135 -16.991 14.012 1.00 80.50 193 GLY A C 1
ATOM 1517 O O . GLY A 1 193 ? -23.339 -17.233 14.065 1.00 80.50 193 GLY A O 1
ATOM 1518 N N . TRP A 1 194 ? -21.277 -17.758 13.345 1.00 82.00 194 TRP A N 1
ATOM 1519 C CA . TRP A 1 194 ? -21.671 -18.982 12.658 1.00 82.00 194 TRP A CA 1
ATOM 1520 C C . TRP A 1 194 ? -20.826 -20.171 13.103 1.00 82.00 194 TRP A C 1
ATOM 1522 O O . TRP A 1 194 ? -19.724 -20.056 13.648 1.00 82.00 194 TRP A O 1
ATOM 1532 N N . THR A 1 195 ? -21.357 -21.360 12.848 1.00 77.69 195 THR A N 1
ATOM 1533 C CA . THR A 1 195 ? -20.638 -22.614 13.070 1.00 77.69 195 THR A CA 1
ATOM 1534 C C . THR A 1 195 ? -20.030 -23.040 11.742 1.00 77.69 195 THR A C 1
ATOM 1536 O O . THR A 1 195 ? -20.747 -23.180 10.755 1.00 77.69 195 THR A O 1
ATOM 1539 N N . CYS A 1 196 ? -18.707 -23.200 11.678 1.00 77.19 196 CYS A N 1
ATOM 1540 C CA . CYS A 1 196 ? -18.071 -23.707 10.466 1.00 77.19 196 CYS A CA 1
ATOM 1541 C C . CYS A 1 196 ? -18.278 -25.224 10.339 1.00 77.19 196 CYS A C 1
ATOM 1543 O O . CYS A 1 196 ? -18.553 -25.910 11.323 1.00 77.19 196 CYS A O 1
ATOM 1545 N N . VAL A 1 197 ? -18.066 -25.753 9.132 1.00 77.12 197 VAL A N 1
ATOM 1546 C CA . VAL A 1 197 ? -18.253 -27.177 8.784 1.00 77.12 197 VAL A CA 1
ATOM 1547 C C . VAL A 1 197 ? -17.438 -28.130 9.679 1.00 77.12 197 VAL A C 1
ATOM 1549 O O . VAL A 1 197 ? -17.809 -29.282 9.862 1.00 77.12 197 VAL A O 1
ATOM 1552 N N . ASN A 1 198 ? -16.374 -27.635 10.324 1.00 78.88 198 ASN A N 1
ATOM 1553 C CA . ASN A 1 198 ? -15.558 -28.392 11.280 1.00 78.88 198 ASN A CA 1
ATOM 1554 C C . ASN A 1 198 ? -16.047 -28.273 12.740 1.00 78.88 198 ASN A C 1
ATOM 1556 O O . ASN A 1 198 ? -15.250 -28.466 13.659 1.00 78.88 198 ASN A O 1
ATOM 1560 N N . ASN A 1 199 ? -17.311 -27.903 12.981 1.00 72.81 199 ASN A N 1
ATOM 1561 C CA . ASN A 1 199 ? -17.885 -27.668 14.316 1.00 72.81 199 ASN A CA 1
ATOM 1562 C C . ASN A 1 199 ? -17.124 -26.635 15.171 1.00 72.81 199 ASN A C 1
ATOM 1564 O O . ASN A 1 199 ? -17.232 -26.620 16.399 1.00 72.81 199 ASN A O 1
ATOM 1568 N N . LYS A 1 200 ? -16.364 -25.730 14.543 1.00 73.50 200 LYS A N 1
ATOM 1569 C CA . LYS A 1 200 ? -15.750 -24.599 15.249 1.00 73.50 200 LYS A CA 1
ATOM 1570 C C . LYS A 1 200 ? -16.684 -23.402 15.160 1.00 73.50 200 LYS A C 1
ATOM 1572 O O . LYS A 1 200 ? -17.096 -23.013 14.067 1.00 73.50 200 LYS A O 1
ATOM 1577 N N . ARG A 1 201 ? -17.005 -22.810 16.310 1.00 69.69 201 ARG A N 1
ATOM 1578 C CA . ARG A 1 201 ? -17.678 -21.509 16.362 1.00 69.69 201 ARG A CA 1
ATOM 1579 C C . ARG A 1 201 ? -16.689 -20.444 15.915 1.00 69.69 201 ARG A C 1
ATOM 1581 O O . ARG A 1 201 ? -15.610 -20.330 16.493 1.00 69.69 201 ARG A O 1
ATOM 1588 N N . VAL A 1 202 ? -17.049 -19.715 14.868 1.00 72.25 202 VAL A N 1
ATOM 1589 C CA . VAL A 1 202 ? -16.263 -18.608 14.329 1.00 72.25 202 VAL A CA 1
ATOM 1590 C C . VAL A 1 202 ? -17.101 -17.351 14.499 1.00 72.25 202 VAL A C 1
ATOM 1592 O O . VAL A 1 202 ? -18.275 -17.329 14.139 1.00 72.25 202 VAL A O 1
ATOM 1595 N N . MET A 1 203 ? -16.500 -16.327 15.093 1.00 69.75 203 MET A N 1
ATOM 1596 C CA . MET A 1 203 ? -17.075 -14.987 15.147 1.00 69.75 203 MET A CA 1
ATOM 1597 C C . MET A 1 203 ? -16.363 -14.135 14.102 1.00 69.75 203 MET A C 1
ATOM 1599 O O . MET A 1 203 ? -15.134 -14.199 14.009 1.00 69.75 203 MET A O 1
ATOM 1603 N N . LEU A 1 204 ? -17.111 -13.352 13.326 1.00 53.41 204 LEU A N 1
ATOM 1604 C CA . LEU A 1 204 ? -16.513 -12.235 12.598 1.00 53.41 204 LEU A CA 1
ATOM 1605 C C . LEU A 1 204 ? -16.143 -11.162 13.621 1.00 53.41 204 LEU A C 1
ATOM 1607 O O . LEU A 1 204 ? -17.024 -10.592 14.264 1.00 53.41 204 LEU A O 1
ATOM 1611 N N . GLN A 1 205 ? -14.845 -10.927 13.786 1.00 46.06 205 GLN A N 1
ATOM 1612 C CA . GLN A 1 205 ? -14.300 -9.756 14.472 1.00 46.06 205 GLN A CA 1
ATOM 1613 C C . GLN A 1 205 ? -13.848 -8.716 13.455 1.00 46.06 205 GLN A C 1
ATOM 1615 O O . GLN A 1 205 ? -13.322 -9.128 12.395 1.00 46.06 205 GLN A O 1
#

Foldseek 3Di:
DDDDDDPPLCVQWDDDPPQWIAGNVPRDIDHCPPNPPVGSVVCCVPVPVVVVVVVVVVVVVPPPDDDDDDDDDDDDDDDDDDDDDDDDDDDDPPPPPPDPVVVVCVVQPADPPVVLVVVQLVVLCCCVVVVNDLCCLVDPVSQVVVCVVPVRHDHDHSCCSVVPNVVVVVVVVVVVVVVVVVPDPDDDDDWDWDQDPVRDIDIDD

Sequence (205 aa):
MAPRKRSETWNHFSELDNSKAKCGDCSKILSTAGGSFGNLNRHLKTVHPAVLFSKAKEIMDLDENLVDDPASHEPPVEALNVPGSSVNNTSTNTTRIQSNIMSFMQSKKPISMSRSKEIDEQVTKMIVKGFYPFSMVDDKEFRKLLKMLNPRYDIPCRQTISKNLIPKLYNLTLENLKKKVENSKAVSLTTDGWTCVNNKRVMLQ

pLDDT: mean 73.42, std 22.11, range [25.09, 96.62]

InterPro domains:
  IPR003656 Zinc finger, BED-type [PF02892] (7-49)
  IPR003656 Zinc finger, BED-type [PS50808] (4-55)
  IPR036236 Zinc finger C2H2 superfamily [SSF57667] (7-53)
  IPR052035 Zinc finger BED domain-containing [PTHR46481] (4-203)

Organism: NCBI:txid13131

Radius of gyration: 31.95 Å; chains: 1; bounding box: 68×56×88 Å

Secondary structure (DSSP, 8-state):
-PPP---GGGGGEEEETTTEEEETTT--EEE-TTT-HHHHHHHHHHH-HHHHHHHHHHHHTT--S--------PPPP--------------------PPPHHHHHHHTPPPPHHHHHHHHHHHHHHHHHTT--GGGGG-HHHHHHHHHH-TT--PPPHHHIIIIIHHHHHHHHHHHHHHHHHT-S-------EEE-TTS-EEE--